Protein AF-A0A7Y1YT39-F1 (afdb_monomer_lite)

Sequence (185 aa):
DALDFAKMYDASLSHHKSGSLWGGNHQSAKSAMLIFITNNREFVRSMFRDLFSEQKDLIMRIERFQFHCDQLLEEVRKRNKKINHHHHHDFYMPTLYLSMRYPLRYCPYERENFSVILRELEVKDVNYVTLDRFLKVTNICQSQLMQEPEIPKLLRSKIHLDHSELYESKFLSYEFFQFVSRISP

Radius of gyration: 17.74 Å; chains: 1; bounding box: 45×37×48 Å

pLDDT: mean 91.19, std 7.86, range [53.5, 98.56]

Foldseek 3Di:
DDPPPLVVLCVVQPDPVCCVLFVHDPPTLSVLVSLLCVVPVVVSVVLVVLLQPPVDDNVVSLVVSLVVSVVSQVVVCVVPVVSNDNPSNDQQVSQCSVCVVVQLQGDGDDLLLQLLVCVVVVPPCSVPDDPVVVSVVLVVQLVVQVVPPVQLVVLVVVDPPDCNVNSSGSVVSVVVSVVSSVVPD

Secondary structure (DSSP, 8-state):
--SSHHHHHHHHT--TTTGGGGT-SSSSHHHHHHHHHHH-HHHHHHHHHHHT-TTS-HHHHHHHHHHHHHHHHHHHHHH-TT----S-SSSHHHHHHHHHH-TTT-----HHHHHHHHHHTT-TTTT---HHHHHHHHHHHHHHHHHSTHHHHHHHHHS-TT-GGGGG-THHHHHHHHHHHHH--

Structure (mmCIF, N/CA/C/O backbone):
data_AF-A0A7Y1YT39-F1
#
_entry.id   AF-A0A7Y1YT39-F1
#
loop_
_atom_site.group_PDB
_atom_site.id
_atom_site.type_symbol
_atom_site.label_atom_id
_atom_site.label_alt_id
_atom_site.label_comp_id
_atom_site.label_asym_id
_atom_site.label_entity_id
_atom_site.label_seq_id
_atom_site.pdbx_PDB_ins_code
_atom_site.Cartn_x
_atom_site.Cartn_y
_atom_site.Cartn_z
_atom_site.occupancy
_atom_site.B_iso_or_equiv
_atom_site.auth_seq_id
_atom_site.auth_comp_id
_atom_site.auth_asym_id
_atom_site.auth_atom_id
_atom_site.pdbx_PDB_model_num
ATOM 1 N N . ASP A 1 1 ? -3.478 -15.920 -15.282 1.00 60.00 1 ASP A N 1
ATOM 2 C CA . ASP A 1 1 ? -2.596 -14.868 -15.823 1.00 60.00 1 ASP A CA 1
ATOM 3 C C . ASP A 1 1 ? -3.219 -14.282 -17.082 1.00 60.00 1 ASP A C 1
ATOM 5 O O . ASP A 1 1 ? -3.567 -15.055 -17.962 1.00 60.00 1 ASP A O 1
ATOM 9 N N . ALA A 1 2 ? -3.414 -12.960 -17.172 1.00 78.31 2 ALA A N 1
ATOM 10 C CA . ALA A 1 2 ? -3.985 -12.342 -18.377 1.00 78.31 2 ALA A CA 1
ATOM 11 C C . ALA A 1 2 ? -2.982 -12.352 -19.545 1.00 78.31 2 ALA A C 1
ATOM 13 O O . ALA A 1 2 ? -1.785 -12.135 -19.328 1.00 78.31 2 ALA A O 1
ATOM 14 N N . LEU A 1 3 ? -3.467 -12.582 -20.770 1.00 79.56 3 LEU A N 1
ATOM 15 C CA . LEU A 1 3 ? -2.653 -12.561 -21.995 1.00 79.56 3 LEU A CA 1
ATOM 16 C C . LEU A 1 3 ? -2.102 -11.153 -22.277 1.00 79.56 3 LEU A C 1
ATOM 18 O O . LEU A 1 3 ? -0.908 -10.986 -22.523 1.00 79.56 3 LEU A O 1
ATOM 22 N N . ASP A 1 4 ? -2.954 -10.133 -22.147 1.00 90.19 4 ASP A N 1
ATOM 23 C CA . ASP A 1 4 ? -2.564 -8.725 -22.226 1.00 90.19 4 ASP A CA 1
ATOM 24 C C . ASP A 1 4 ? -2.508 -8.105 -20.824 1.00 90.19 4 ASP A C 1
ATOM 26 O O . ASP A 1 4 ? -3.491 -7.578 -20.296 1.00 90.19 4 ASP A O 1
ATOM 30 N N . PHE A 1 5 ? -1.338 -8.223 -20.196 1.00 93.12 5 PHE A N 1
ATOM 31 C CA . PHE A 1 5 ? -1.110 -7.714 -18.845 1.00 93.12 5 PHE A CA 1
ATOM 32 C C . PHE A 1 5 ? -1.219 -6.185 -18.762 1.00 93.12 5 PHE A C 1
ATOM 34 O O . PHE A 1 5 ? -1.742 -5.678 -17.773 1.00 93.12 5 PHE A O 1
ATOM 41 N N . ALA A 1 6 ? -0.788 -5.456 -19.798 1.00 94.69 6 ALA A N 1
ATOM 42 C CA . ALA A 1 6 ? -0.856 -3.995 -19.817 1.00 94.69 6 ALA A CA 1
ATOM 43 C C . ALA A 1 6 ? -2.311 -3.520 -19.826 1.00 94.69 6 ALA A C 1
ATOM 45 O O . ALA A 1 6 ? -2.698 -2.704 -18.991 1.00 94.69 6 ALA A O 1
ATOM 46 N N . LYS A 1 7 ? -3.133 -4.095 -20.712 1.00 95.00 7 LYS A N 1
ATOM 47 C CA . LYS A 1 7 ? -4.562 -3.778 -20.792 1.00 95.00 7 LYS A CA 1
ATOM 48 C C . LYS A 1 7 ? -5.308 -4.154 -19.515 1.00 95.00 7 LYS A C 1
ATOM 50 O O . LYS A 1 7 ? -6.146 -3.388 -19.052 1.00 95.00 7 LYS A O 1
ATOM 55 N N . MET A 1 8 ? -4.997 -5.314 -18.934 1.00 94.62 8 MET A N 1
ATOM 56 C CA . MET A 1 8 ? -5.575 -5.728 -17.654 1.00 94.62 8 MET A CA 1
ATOM 57 C C . MET A 1 8 ? -5.220 -4.732 -16.540 1.00 94.62 8 MET A C 1
ATOM 59 O O . MET A 1 8 ? -6.111 -4.286 -15.827 1.00 94.62 8 MET A O 1
ATOM 63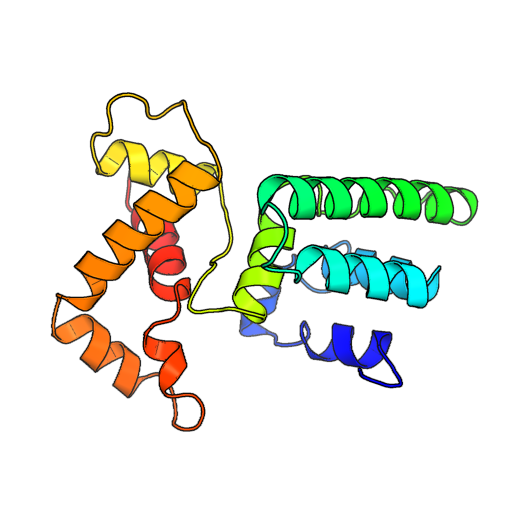 N N . TYR A 1 9 ? -3.943 -4.358 -16.409 1.00 95.19 9 TYR A N 1
ATOM 64 C CA . TYR A 1 9 ? -3.493 -3.404 -15.394 1.00 95.19 9 TYR A CA 1
ATOM 65 C C . TYR A 1 9 ? -4.147 -2.024 -15.567 1.00 95.19 9 TYR A C 1
ATOM 67 O O . TYR A 1 9 ? -4.634 -1.449 -14.595 1.00 95.19 9 TYR A O 1
ATOM 75 N N . ASP A 1 10 ? -4.209 -1.513 -16.801 1.00 94.56 10 ASP A N 1
ATOM 76 C CA . ASP A 1 10 ? -4.859 -0.233 -17.098 1.00 94.56 10 ASP A CA 1
ATOM 77 C C . ASP A 1 10 ? -6.344 -0.245 -16.713 1.00 94.56 10 ASP A C 1
ATOM 79 O O . ASP A 1 10 ? -6.819 0.671 -16.033 1.00 94.56 10 ASP A O 1
ATOM 83 N N . ALA A 1 11 ? -7.055 -1.320 -17.073 1.00 92.88 11 ALA A N 1
ATOM 84 C CA . ALA A 1 11 ? -8.466 -1.495 -16.751 1.00 92.88 11 ALA A CA 1
ATOM 85 C C . ALA A 1 11 ? -8.705 -1.548 -15.232 1.00 92.88 11 ALA A C 1
ATOM 87 O O . ALA A 1 11 ? -9.637 -0.902 -14.748 1.00 92.88 11 ALA A O 1
ATOM 88 N N . SER A 1 12 ? -7.834 -2.225 -14.474 1.00 91.38 12 SER A N 1
ATOM 89 C CA . SER A 1 12 ? -7.928 -2.309 -13.009 1.00 91.38 12 SER A CA 1
ATOM 90 C C . SER A 1 12 ? -7.798 -0.953 -12.308 1.00 91.38 12 SER A C 1
ATOM 92 O O . SER A 1 12 ? -8.331 -0.780 -11.217 1.00 91.38 12 SER A O 1
ATOM 94 N N . LEU A 1 13 ? -7.127 0.022 -12.932 1.00 91.44 13 LEU A N 1
ATOM 95 C CA . LEU A 1 13 ? -6.899 1.364 -12.385 1.00 91.44 13 LEU A CA 1
ATOM 96 C C . LEU A 1 13 ? -7.538 2.452 -13.263 1.00 91.44 13 LEU A C 1
ATOM 98 O O . LEU A 1 13 ? -6.958 3.510 -13.502 1.00 91.44 13 LEU A O 1
ATOM 102 N N . SER A 1 14 ? -8.727 2.200 -13.809 1.00 87.75 14 SER A N 1
ATOM 103 C CA . SER A 1 14 ? -9.406 3.132 -14.731 1.00 87.75 14 SER A CA 1
ATOM 104 C C . SER A 1 14 ? -10.612 3.857 -14.126 1.00 87.75 14 SER A C 1
ATOM 106 O O . SER A 1 14 ? -11.120 4.810 -14.717 1.00 87.75 14 SER A O 1
ATOM 108 N N . HIS A 1 15 ? -11.077 3.444 -12.944 1.00 86.56 15 HIS A N 1
ATOM 109 C CA . HIS A 1 15 ? -12.328 3.951 -12.390 1.00 86.56 15 HIS A CA 1
ATOM 110 C C . HIS A 1 15 ? -12.204 5.403 -11.883 1.00 86.56 15 HIS A C 1
ATOM 112 O O . HIS A 1 15 ? -11.390 5.717 -11.015 1.00 86.56 15 HIS A O 1
ATOM 118 N N . HIS A 1 16 ? -13.056 6.293 -12.405 1.00 78.94 16 HIS A N 1
ATOM 119 C CA . HIS A 1 16 ? -12.970 7.746 -12.194 1.00 78.94 16 HIS A CA 1
ATOM 120 C C . HIS A 1 16 ? -13.076 8.182 -10.724 1.00 78.94 16 HIS A C 1
ATOM 122 O O . HIS A 1 16 ? -12.405 9.128 -10.325 1.00 78.94 16 HIS A O 1
ATOM 128 N N . LYS A 1 17 ? -13.876 7.489 -9.898 1.00 81.81 17 LYS A N 1
ATOM 129 C CA . LYS A 1 17 ? -14.049 7.845 -8.472 1.00 81.81 17 LYS A CA 1
ATOM 130 C C . LYS A 1 17 ? -12.857 7.467 -7.595 1.00 81.81 17 LYS A C 1
ATOM 132 O O . LYS A 1 17 ? -12.662 8.071 -6.553 1.00 81.81 17 LYS A O 1
ATOM 137 N N . SER A 1 18 ? -12.087 6.464 -8.004 1.00 84.94 18 SER A N 1
ATOM 138 C CA . SER A 1 18 ? -10.952 5.937 -7.239 1.00 84.94 18 SER A CA 1
ATOM 139 C C . SER A 1 18 ? -9.608 6.389 -7.808 1.00 84.94 18 SER A C 1
ATOM 141 O O . SER A 1 18 ? -8.572 6.010 -7.280 1.00 84.94 18 SER A O 1
ATOM 143 N N . GLY A 1 19 ? -9.613 7.219 -8.859 1.00 86.06 19 GLY A N 1
ATOM 144 C CA . GLY A 1 19 ? -8.407 7.716 -9.523 1.00 86.06 19 GLY A CA 1
ATOM 145 C C . GLY A 1 19 ? -7.417 8.408 -8.586 1.00 86.06 19 GLY A C 1
ATOM 146 O O . GLY A 1 19 ? -6.210 8.324 -8.801 1.00 86.06 19 GLY A O 1
ATOM 147 N N . SER A 1 20 ? -7.913 9.049 -7.525 1.00 88.31 20 SER A N 1
ATOM 148 C CA . SER A 1 20 ? -7.081 9.682 -6.499 1.00 88.31 20 SER A CA 1
ATOM 149 C C . SER A 1 20 ? -6.148 8.696 -5.793 1.00 88.31 20 SER A C 1
ATOM 151 O O . SER A 1 20 ? -5.032 9.083 -5.465 1.00 88.31 20 SER A O 1
ATOM 153 N N . LEU A 1 21 ? -6.545 7.424 -5.645 1.00 90.81 21 LEU A N 1
ATOM 154 C CA . LEU A 1 21 ? -5.751 6.392 -4.967 1.00 90.81 21 LEU A CA 1
ATOM 155 C C . LEU A 1 21 ? -4.442 6.053 -5.688 1.00 90.81 21 LEU A C 1
ATOM 157 O O . LEU A 1 21 ? -3.613 5.353 -5.140 1.00 90.81 21 LEU A O 1
ATOM 161 N N . TRP A 1 22 ? -4.233 6.481 -6.929 1.00 90.50 22 TRP A N 1
ATOM 162 C CA . TRP A 1 22 ? -2.981 6.217 -7.649 1.00 90.50 22 TRP A CA 1
ATOM 163 C C . TRP A 1 22 ? -2.437 7.455 -8.359 1.00 90.50 22 TRP A C 1
ATOM 165 O O . TRP A 1 22 ? -1.588 7.326 -9.242 1.00 90.50 22 TRP A O 1
ATOM 175 N N . GLY A 1 23 ? -2.922 8.646 -7.989 1.00 84.44 23 GLY A N 1
ATOM 176 C CA . GLY A 1 23 ? -2.509 9.928 -8.572 1.00 84.44 23 GLY A CA 1
ATOM 177 C C . GLY A 1 23 ? -3.115 10.234 -9.948 1.00 84.44 23 GLY A C 1
ATOM 178 O O . GLY A 1 23 ? -2.592 11.066 -10.682 1.00 84.44 23 GLY A O 1
ATOM 179 N N . GLY A 1 24 ? -4.201 9.562 -10.341 1.00 86.38 24 GLY A N 1
ATOM 180 C CA . GLY A 1 24 ? -4.870 9.770 -11.628 1.00 86.38 24 GLY A CA 1
ATOM 181 C C . GLY A 1 24 ? -4.142 9.134 -12.820 1.00 86.38 24 GLY A C 1
ATOM 182 O O . GLY A 1 24 ? -3.471 8.110 -12.691 1.00 86.38 24 GLY A O 1
ATOM 183 N N . ASN A 1 25 ? -4.303 9.710 -14.017 1.00 79.94 25 ASN A N 1
ATOM 184 C CA . ASN A 1 25 ? -3.819 9.114 -15.276 1.00 79.94 25 ASN A CA 1
ATOM 185 C C . ASN A 1 25 ? -2.502 9.709 -15.809 1.00 79.94 25 ASN A C 1
ATOM 187 O O . ASN A 1 25 ? -1.901 9.130 -16.711 1.00 79.94 25 ASN A O 1
ATOM 191 N N . HIS A 1 26 ? -2.049 10.848 -15.281 1.00 82.94 26 HIS A N 1
ATOM 192 C CA . HIS A 1 26 ? -0.862 11.554 -15.769 1.00 82.94 26 HIS A CA 1
ATOM 193 C C . HIS A 1 26 ? 0.158 11.711 -14.652 1.00 82.94 26 HIS A C 1
ATOM 195 O O . HIS A 1 26 ? -0.220 12.142 -13.570 1.00 82.94 26 HIS A O 1
ATOM 201 N N . GLN A 1 27 ? 1.431 11.402 -14.937 1.00 86.06 27 GLN A N 1
ATOM 202 C CA . GLN A 1 27 ? 2.533 11.501 -13.964 1.00 86.06 27 GLN A CA 1
ATOM 203 C C . GLN A 1 27 ? 2.141 10.893 -12.613 1.00 86.06 27 GLN A C 1
ATOM 205 O O . GLN A 1 27 ? 2.154 11.541 -11.573 1.00 86.06 27 GLN A O 1
ATOM 210 N N . SER A 1 28 ? 1.675 9.654 -12.700 1.00 92.31 28 SER A N 1
ATOM 211 C CA . SER A 1 28 ? 1.053 8.911 -11.619 1.00 92.31 28 SER A CA 1
ATOM 212 C C . SER A 1 28 ? 1.665 7.520 -11.507 1.00 92.31 28 SER A C 1
ATOM 214 O O . SER A 1 28 ? 2.263 7.019 -12.473 1.00 92.31 28 SER A O 1
ATOM 216 N N . ALA A 1 29 ? 1.455 6.857 -10.368 1.00 94.31 29 ALA A N 1
ATOM 217 C CA . ALA A 1 29 ? 1.927 5.493 -10.134 1.00 94.31 29 ALA A CA 1
ATOM 218 C C . ALA A 1 29 ? 1.442 4.523 -11.224 1.00 94.31 29 ALA A C 1
ATOM 220 O O . ALA A 1 29 ? 2.201 3.682 -11.712 1.00 94.31 29 ALA A O 1
ATOM 221 N N . LYS A 1 30 ? 0.187 4.697 -11.662 1.00 94.81 30 LYS A N 1
ATOM 222 C CA . LYS A 1 30 ? -0.408 3.942 -12.769 1.00 94.81 30 LYS A CA 1
ATOM 223 C C . LYS A 1 30 ? 0.360 4.158 -14.073 1.00 94.81 30 LYS A C 1
ATOM 225 O O . LYS A 1 30 ? 0.741 3.194 -14.736 1.00 94.81 30 LYS A O 1
ATOM 230 N N . SER A 1 31 ? 0.581 5.418 -14.452 1.00 93.94 31 SER A N 1
ATOM 231 C CA . SER A 1 31 ? 1.260 5.744 -15.712 1.00 93.94 31 SER A CA 1
ATOM 232 C C . SER A 1 31 ? 2.707 5.234 -15.738 1.00 93.94 31 SER A C 1
ATOM 234 O O . SER A 1 31 ? 3.139 4.685 -16.750 1.00 93.94 31 SER A O 1
ATOM 236 N N . ALA A 1 32 ? 3.427 5.322 -14.613 1.00 95.50 32 ALA A N 1
ATOM 237 C CA . ALA A 1 32 ? 4.784 4.798 -14.482 1.00 95.50 32 ALA A CA 1
ATOM 238 C C . ALA A 1 32 ? 4.818 3.271 -14.637 1.00 95.50 32 ALA A C 1
ATOM 240 O O . ALA A 1 32 ? 5.619 2.739 -15.406 1.00 95.50 32 ALA A O 1
ATOM 241 N N . MET A 1 33 ? 3.893 2.562 -13.987 1.00 96.88 33 MET A N 1
ATOM 242 C CA . MET A 1 33 ? 3.816 1.107 -14.092 1.00 96.88 33 MET A CA 1
ATOM 243 C C . MET A 1 33 ? 3.463 0.642 -15.513 1.00 96.88 33 MET A C 1
ATOM 245 O O . MET A 1 33 ? 4.021 -0.341 -15.989 1.00 96.88 33 MET A O 1
ATOM 249 N N . LEU A 1 34 ? 2.608 1.362 -16.247 1.00 96.56 34 LEU A N 1
ATOM 250 C CA . LEU A 1 34 ? 2.336 1.053 -17.660 1.00 96.56 34 LEU A CA 1
ATOM 251 C C . LEU A 1 34 ? 3.582 1.203 -18.544 1.00 96.56 34 LEU A C 1
ATOM 253 O O . LEU A 1 34 ? 3.804 0.392 -19.451 1.00 96.56 34 LEU A O 1
ATOM 257 N N . ILE A 1 35 ? 4.429 2.193 -18.257 1.00 96.19 35 ILE A N 1
ATOM 258 C CA . ILE A 1 35 ? 5.720 2.354 -18.935 1.00 96.19 35 ILE A CA 1
ATOM 259 C C . ILE A 1 35 ? 6.645 1.176 -18.607 1.00 96.19 35 ILE A C 1
ATOM 261 O O . ILE A 1 35 ? 7.251 0.602 -19.512 1.00 96.19 35 ILE A O 1
ATOM 265 N N . PHE A 1 36 ? 6.700 0.752 -17.345 1.00 97.31 36 PHE A N 1
ATOM 266 C CA . PHE A 1 36 ? 7.465 -0.421 -16.921 1.00 97.31 36 PHE A CA 1
ATOM 267 C C . PHE A 1 36 ? 6.989 -1.713 -17.589 1.00 97.31 36 PHE A C 1
ATOM 269 O O . PHE A 1 36 ? 7.810 -2.470 -18.103 1.00 97.31 36 PHE A O 1
ATOM 276 N N . ILE A 1 37 ? 5.675 -1.939 -17.661 1.00 96.94 37 ILE A N 1
ATOM 277 C CA . ILE A 1 37 ? 5.084 -3.102 -18.340 1.00 96.94 37 ILE A CA 1
ATOM 278 C C . ILE A 1 37 ? 5.428 -3.091 -19.834 1.00 96.94 37 ILE A C 1
ATOM 280 O O . ILE A 1 37 ? 5.695 -4.144 -20.415 1.00 96.94 37 ILE A O 1
ATOM 284 N N . THR A 1 38 ? 5.439 -1.911 -20.457 1.00 95.06 38 THR A N 1
ATOM 285 C CA . THR A 1 38 ? 5.835 -1.753 -21.863 1.00 95.06 38 THR A CA 1
ATOM 286 C C . THR A 1 38 ? 7.326 -2.038 -22.060 1.00 95.06 38 THR A C 1
ATOM 288 O O . THR A 1 38 ? 7.698 -2.655 -23.054 1.00 95.06 38 THR A O 1
ATOM 291 N N . ASN A 1 39 ? 8.179 -1.630 -21.112 1.00 94.75 39 ASN A N 1
ATOM 292 C CA . ASN A 1 39 ? 9.622 -1.866 -21.168 1.00 94.75 39 ASN A CA 1
ATOM 293 C C . ASN A 1 39 ? 9.990 -3.341 -20.944 1.00 94.75 39 ASN A C 1
ATOM 295 O O . ASN A 1 39 ? 10.789 -3.887 -21.701 1.00 94.75 39 ASN A O 1
ATOM 299 N N . ASN A 1 40 ? 9.429 -3.984 -19.914 1.00 95.88 40 ASN A N 1
ATOM 300 C CA . ASN A 1 40 ? 9.729 -5.373 -19.569 1.00 95.88 40 ASN A CA 1
ATOM 301 C C . ASN A 1 40 ? 8.550 -6.062 -18.858 1.00 95.88 40 ASN A C 1
ATOM 303 O O . ASN A 1 40 ? 8.514 -6.211 -17.635 1.00 95.88 40 ASN A O 1
ATOM 307 N N . ARG A 1 41 ? 7.571 -6.506 -19.651 1.00 96.25 41 ARG A N 1
ATOM 308 C CA . ARG A 1 41 ? 6.320 -7.113 -19.173 1.00 96.25 41 ARG A CA 1
ATOM 309 C C . ARG A 1 41 ? 6.534 -8.266 -18.198 1.00 96.25 41 ARG A C 1
ATOM 311 O O . ARG A 1 41 ? 5.943 -8.265 -17.123 1.00 96.25 41 ARG A O 1
ATOM 318 N N . GLU A 1 42 ? 7.338 -9.255 -18.577 1.00 96.00 42 GLU A N 1
ATOM 319 C CA . GLU A 1 42 ? 7.490 -10.486 -17.794 1.00 96.00 42 GLU A CA 1
ATOM 320 C C . GLU A 1 42 ? 8.215 -10.234 -16.472 1.00 96.00 42 GLU A C 1
ATOM 322 O O . GLU A 1 42 ? 7.844 -10.805 -15.445 1.00 96.00 42 GLU A O 1
ATOM 327 N N . PHE A 1 43 ? 9.172 -9.303 -16.461 1.00 97.88 43 PHE A N 1
ATOM 328 C CA . PHE A 1 43 ? 9.803 -8.879 -15.220 1.00 97.88 43 PHE A CA 1
ATOM 329 C C . PHE A 1 43 ? 8.798 -8.210 -14.279 1.00 97.88 43 PHE A C 1
ATOM 331 O O . PHE A 1 43 ? 8.690 -8.619 -13.124 1.00 97.88 43 PHE A O 1
ATOM 338 N N . VAL A 1 44 ? 7.964 -7.288 -14.772 1.00 98.12 44 VAL A N 1
ATOM 339 C CA . VAL A 1 44 ? 6.919 -6.663 -13.940 1.00 98.12 44 VAL A CA 1
ATOM 340 C C . VAL A 1 44 ? 5.903 -7.694 -13.432 1.00 98.12 44 VAL A C 1
ATOM 342 O O . VAL A 1 44 ? 5.498 -7.643 -12.271 1.00 98.12 44 VAL A O 1
ATOM 345 N N . ARG A 1 45 ? 5.526 -8.697 -14.238 1.00 96.62 45 ARG A N 1
ATOM 346 C CA . ARG A 1 45 ? 4.689 -9.813 -13.750 1.00 96.62 45 ARG A CA 1
ATOM 347 C C . ARG A 1 45 ? 5.357 -10.550 -12.597 1.00 96.62 45 ARG A C 1
ATOM 349 O O . ARG A 1 45 ? 4.690 -10.882 -11.619 1.00 96.62 45 ARG A O 1
ATOM 356 N N . SER A 1 46 ? 6.659 -10.809 -12.707 1.00 97.69 46 SER A N 1
ATOM 357 C CA . SER A 1 46 ? 7.427 -11.462 -11.645 1.00 97.69 46 SER A CA 1
ATOM 358 C C . SER A 1 46 ? 7.464 -10.619 -10.365 1.00 97.69 46 SER A C 1
ATOM 360 O O . SER A 1 46 ? 7.262 -11.176 -9.288 1.00 97.69 46 SER A O 1
ATOM 362 N N . MET A 1 47 ? 7.572 -9.288 -10.481 1.00 98.12 47 MET A N 1
ATOM 363 C CA . MET A 1 47 ? 7.501 -8.363 -9.344 1.00 98.12 47 MET A CA 1
ATOM 364 C C . MET A 1 47 ? 6.157 -8.463 -8.618 1.00 98.12 47 MET A C 1
ATOM 366 O O . MET A 1 47 ? 6.128 -8.603 -7.401 1.00 98.12 47 MET A O 1
ATOM 370 N N . PHE A 1 48 ? 5.033 -8.446 -9.346 1.00 98.06 48 PHE A N 1
ATOM 371 C CA . PHE A 1 48 ? 3.710 -8.600 -8.727 1.00 98.06 48 PHE A CA 1
ATOM 372 C C . PHE A 1 48 ? 3.500 -9.992 -8.122 1.00 98.06 48 PHE A C 1
ATOM 374 O O . PHE A 1 48 ? 2.901 -10.109 -7.056 1.00 98.06 48 PHE A O 1
ATOM 381 N N . ARG A 1 49 ? 4.006 -11.055 -8.761 1.00 97.50 49 ARG A N 1
ATOM 382 C CA . ARG A 1 49 ? 3.968 -12.408 -8.179 1.00 97.50 49 ARG A CA 1
ATOM 383 C C . ARG A 1 49 ? 4.757 -12.476 -6.870 1.00 97.50 49 ARG A C 1
ATOM 385 O O . ARG A 1 49 ? 4.274 -13.091 -5.923 1.00 97.50 49 ARG A O 1
ATOM 392 N N . ASP A 1 50 ? 5.931 -11.847 -6.806 1.00 98.31 50 ASP A N 1
ATOM 393 C CA . ASP A 1 50 ? 6.716 -11.756 -5.571 1.00 98.31 50 ASP A CA 1
ATOM 394 C C . ASP A 1 50 ? 5.980 -10.935 -4.507 1.00 98.31 50 ASP A C 1
ATOM 396 O O . ASP A 1 50 ? 5.784 -11.430 -3.398 1.00 98.31 50 ASP A O 1
ATOM 400 N N . LEU A 1 51 ? 5.461 -9.755 -4.871 1.00 98.50 51 LEU A N 1
ATOM 401 C CA . LEU A 1 51 ? 4.686 -8.893 -3.976 1.00 98.50 51 LEU A CA 1
ATOM 402 C C . LEU A 1 51 ? 3.472 -9.621 -3.391 1.00 98.50 51 LEU A C 1
ATOM 404 O O . LEU A 1 51 ? 3.192 -9.484 -2.206 1.00 98.50 51 LEU A O 1
ATOM 408 N N . PHE A 1 52 ? 2.768 -10.435 -4.177 1.00 98.12 52 PHE A N 1
ATOM 409 C CA . PHE A 1 52 ? 1.570 -11.157 -3.731 1.00 98.12 52 PHE A CA 1
ATOM 410 C C . PHE A 1 52 ? 1.848 -12.513 -3.069 1.00 98.12 52 PHE A C 1
ATOM 412 O O . PHE A 1 52 ? 0.900 -13.209 -2.694 1.00 98.12 52 PHE A O 1
ATOM 419 N N . SER A 1 53 ? 3.115 -12.900 -2.909 1.00 97.44 53 SER A N 1
ATOM 420 C CA . SER A 1 53 ? 3.509 -14.176 -2.310 1.00 97.44 53 SER A CA 1
ATOM 421 C C . SER A 1 53 ? 3.414 -14.149 -0.778 1.00 97.44 53 SER A C 1
ATOM 423 O O . SER A 1 53 ? 4.412 -13.941 -0.094 1.00 97.44 53 SER A O 1
ATOM 425 N N . GLU A 1 54 ? 2.247 -14.477 -0.224 1.00 95.81 54 GLU A N 1
ATOM 426 C CA . GLU A 1 54 ? 1.975 -14.490 1.231 1.00 95.81 54 GLU A CA 1
ATOM 427 C C . GLU A 1 54 ? 2.851 -15.448 2.065 1.00 95.81 54 GLU A C 1
ATOM 429 O O . GLU A 1 54 ? 2.817 -15.402 3.289 1.00 95.81 54 GLU A O 1
ATOM 434 N N . GLN A 1 55 ? 3.649 -16.308 1.427 1.00 95.50 55 GLN A N 1
ATOM 435 C CA . GLN A 1 55 ? 4.634 -17.168 2.097 1.00 95.50 55 GLN A CA 1
ATOM 436 C C . GLN A 1 55 ? 5.930 -16.431 2.481 1.00 95.50 55 GLN A C 1
ATOM 438 O O . GLN A 1 55 ? 6.753 -16.976 3.210 1.00 95.50 55 GLN A O 1
ATOM 443 N N . LYS A 1 56 ? 6.151 -15.223 1.949 1.00 95.31 56 LYS A N 1
ATOM 444 C CA . LYS A 1 56 ? 7.352 -14.414 2.188 1.00 95.31 56 LYS A CA 1
ATOM 445 C C . LYS A 1 56 ? 7.025 -13.263 3.133 1.00 95.31 56 LYS A C 1
ATOM 447 O O . LYS A 1 56 ? 5.898 -12.761 3.141 1.00 95.31 56 LYS A O 1
ATOM 452 N N . ASP A 1 57 ? 8.041 -12.803 3.857 1.00 96.25 57 ASP A N 1
ATOM 453 C CA . ASP A 1 57 ? 7.931 -11.626 4.715 1.00 96.25 57 ASP A CA 1
ATOM 454 C C . ASP A 1 57 ? 7.369 -10.416 3.947 1.00 96.25 57 ASP A C 1
ATOM 456 O O . ASP A 1 57 ? 7.697 -10.189 2.777 1.00 96.25 57 ASP A O 1
ATOM 460 N N . LEU A 1 58 ? 6.461 -9.682 4.588 1.00 96.19 58 LEU A N 1
ATOM 461 C CA . LEU A 1 58 ? 5.736 -8.584 3.958 1.00 96.19 58 LEU A CA 1
ATOM 462 C C . LEU A 1 58 ? 6.659 -7.415 3.613 1.00 96.19 58 LEU A C 1
ATOM 464 O O . LEU A 1 58 ? 6.603 -6.913 2.490 1.00 96.19 58 LEU A O 1
ATOM 468 N N . ILE A 1 59 ? 7.499 -7.000 4.564 1.00 96.00 59 ILE A N 1
ATOM 469 C CA . ILE A 1 59 ? 8.406 -5.865 4.387 1.00 96.00 59 ILE A CA 1
ATOM 470 C C . ILE A 1 59 ? 9.396 -6.201 3.274 1.00 96.00 59 ILE A C 1
ATOM 472 O O . ILE A 1 59 ? 9.501 -5.452 2.306 1.00 96.00 59 ILE A O 1
ATOM 476 N N . MET A 1 60 ? 9.996 -7.393 3.309 1.00 96.88 60 MET A N 1
ATOM 477 C CA . MET A 1 60 ? 10.935 -7.837 2.275 1.00 96.88 60 MET A CA 1
ATOM 478 C C . MET A 1 60 ? 10.320 -7.900 0.870 1.00 96.88 60 MET A C 1
ATOM 480 O O . MET A 1 60 ? 11.024 -7.727 -0.126 1.00 96.88 60 MET A O 1
ATOM 484 N N . ARG A 1 61 ? 9.033 -8.240 0.740 1.00 97.69 61 ARG A N 1
ATOM 485 C CA . ARG A 1 61 ? 8.336 -8.236 -0.560 1.00 97.69 61 ARG A CA 1
ATOM 486 C C . ARG A 1 61 ? 8.105 -6.820 -1.075 1.00 97.69 61 ARG A C 1
ATOM 488 O O . ARG A 1 61 ? 8.284 -6.573 -2.264 1.00 97.69 61 ARG A O 1
ATOM 495 N N . ILE A 1 62 ? 7.716 -5.904 -0.190 1.00 98.06 62 ILE A N 1
ATOM 496 C CA . ILE A 1 62 ? 7.523 -4.496 -0.537 1.00 98.06 62 ILE A CA 1
ATOM 497 C C . ILE A 1 62 ? 8.862 -3.877 -0.939 1.00 98.06 62 ILE A C 1
ATOM 499 O O . ILE A 1 62 ? 8.965 -3.367 -2.046 1.00 98.06 62 ILE A O 1
ATOM 503 N N . GLU A 1 63 ? 9.906 -4.009 -0.123 1.00 97.12 63 GLU A N 1
ATOM 504 C CA . GLU A 1 63 ? 11.232 -3.446 -0.411 1.00 97.12 63 GLU A CA 1
ATOM 505 C C . GLU A 1 63 ? 11.811 -3.965 -1.735 1.00 97.12 63 GLU A C 1
ATOM 507 O O . GLU A 1 63 ? 12.316 -3.184 -2.541 1.00 97.12 63 GLU A O 1
ATOM 512 N N . ARG A 1 64 ? 11.674 -5.268 -2.026 1.00 98.19 64 ARG A N 1
ATOM 513 C CA . ARG A 1 64 ? 12.078 -5.826 -3.330 1.00 98.19 64 ARG A CA 1
ATOM 514 C C . ARG A 1 64 ? 11.278 -5.246 -4.487 1.00 98.19 64 ARG A C 1
ATOM 516 O O . ARG A 1 64 ? 11.853 -4.938 -5.528 1.00 98.19 64 ARG A O 1
ATOM 523 N N . PHE A 1 65 ? 9.966 -5.083 -4.322 1.00 98.56 65 PHE A N 1
ATOM 524 C CA . PHE A 1 65 ? 9.128 -4.453 -5.338 1.00 98.56 65 PHE A CA 1
ATOM 525 C C . PHE A 1 65 ? 9.589 -3.017 -5.626 1.00 98.56 65 PHE A C 1
ATOM 527 O O . PHE A 1 65 ? 9.746 -2.648 -6.788 1.00 98.56 65 PHE A O 1
ATOM 534 N N . GLN A 1 66 ? 9.863 -2.233 -4.580 1.00 98.25 66 GLN A N 1
ATOM 535 C CA . GLN A 1 66 ? 10.352 -0.855 -4.690 1.00 98.25 66 GLN A CA 1
ATOM 536 C C . GLN A 1 66 ? 11.719 -0.791 -5.377 1.00 98.25 66 GLN A C 1
ATOM 538 O O . GLN A 1 66 ? 11.894 -0.036 -6.332 1.00 98.25 66 GLN A O 1
ATOM 543 N N . PHE A 1 67 ? 12.648 -1.655 -4.964 1.00 98.12 67 PHE A N 1
ATOM 544 C CA . PHE A 1 67 ? 13.966 -1.776 -5.580 1.00 98.12 67 PHE A CA 1
ATOM 545 C C . PHE A 1 67 ? 13.872 -2.082 -7.082 1.00 98.12 67 PHE A C 1
ATOM 547 O O . PHE A 1 67 ? 14.546 -1.459 -7.899 1.00 98.12 67 PHE A O 1
ATOM 554 N N . HIS A 1 68 ? 12.994 -3.001 -7.484 1.00 98.38 68 HIS A N 1
ATOM 555 C CA . HIS A 1 68 ? 12.794 -3.305 -8.899 1.00 98.38 68 HIS A CA 1
ATOM 556 C C . HIS A 1 68 ? 12.130 -2.152 -9.675 1.00 98.38 68 HIS A C 1
ATOM 558 O O . HIS A 1 68 ? 12.458 -1.950 -10.847 1.00 98.38 68 HIS A O 1
ATOM 564 N N . CYS A 1 69 ? 11.256 -1.355 -9.045 1.00 98.19 69 CYS A N 1
ATOM 565 C CA . CYS A 1 69 ? 10.766 -0.104 -9.637 1.00 98.19 69 CYS A CA 1
ATOM 566 C C . CYS A 1 69 ? 11.907 0.897 -9.889 1.00 98.19 69 CYS A C 1
ATOM 568 O O . CYS A 1 69 ? 11.929 1.530 -10.947 1.00 98.19 69 CYS A O 1
ATOM 570 N N . ASP A 1 70 ? 12.869 1.018 -8.969 1.00 97.69 70 ASP A N 1
ATOM 571 C CA . ASP A 1 70 ? 14.048 1.876 -9.152 1.00 97.69 70 ASP A CA 1
ATOM 572 C C . ASP A 1 70 ? 14.903 1.408 -10.339 1.00 97.69 70 ASP A C 1
ATOM 574 O O . ASP A 1 70 ? 15.234 2.207 -11.219 1.00 97.69 70 ASP A O 1
ATOM 578 N N . GLN A 1 71 ? 15.176 0.103 -10.433 1.00 97.06 71 GLN A N 1
ATOM 579 C CA . GLN A 1 71 ? 15.928 -0.480 -11.552 1.00 97.06 71 GLN A CA 1
ATOM 580 C C . GLN A 1 71 ? 15.246 -0.227 -12.905 1.00 97.06 71 GLN A C 1
ATOM 582 O O . GLN A 1 71 ? 15.887 0.195 -13.870 1.00 97.06 71 GLN A O 1
ATOM 587 N N . LEU A 1 72 ? 13.929 -0.435 -12.984 1.00 97.31 72 LEU A N 1
ATOM 588 C CA . LEU A 1 72 ? 13.167 -0.179 -14.207 1.00 97.31 72 LEU A CA 1
ATOM 589 C C . LEU A 1 72 ? 13.142 1.306 -14.573 1.00 97.31 72 LEU A C 1
ATOM 591 O O . LEU A 1 72 ? 13.218 1.649 -15.756 1.00 97.31 72 LEU A O 1
ATOM 595 N N . LEU A 1 73 ? 13.077 2.199 -13.583 1.00 96.81 73 LEU A N 1
ATOM 596 C CA . LEU A 1 73 ? 13.171 3.635 -13.819 1.00 96.81 73 LEU A CA 1
ATOM 597 C C . LEU A 1 73 ? 14.527 4.010 -14.424 1.00 96.81 73 LEU A C 1
ATOM 599 O O . LEU A 1 73 ? 14.571 4.791 -15.375 1.00 96.81 73 LEU A O 1
ATOM 603 N N . GLU A 1 74 ? 15.627 3.443 -13.928 1.00 95.94 74 GLU A N 1
ATOM 604 C CA . GLU A 1 74 ? 16.958 3.647 -14.507 1.00 95.94 74 GLU A CA 1
ATOM 605 C C . GLU A 1 74 ? 17.047 3.161 -15.958 1.00 95.94 74 GLU A C 1
ATOM 607 O O . GLU A 1 74 ? 17.586 3.867 -16.815 1.00 95.94 74 GLU A O 1
ATOM 612 N N . GLU A 1 75 ? 16.491 1.989 -16.270 1.00 94.88 75 GLU A N 1
ATOM 613 C CA . GLU A 1 75 ? 16.448 1.471 -17.640 1.00 94.88 75 GLU A CA 1
ATOM 614 C C . GLU A 1 75 ? 15.649 2.373 -18.582 1.00 94.88 75 GLU A C 1
ATOM 616 O O . GLU A 1 75 ? 16.110 2.706 -19.678 1.00 94.88 75 GLU A O 1
ATOM 621 N N . VAL A 1 76 ? 14.467 2.809 -18.150 1.00 94.94 76 VAL A N 1
ATOM 622 C CA . VAL A 1 76 ? 13.603 3.697 -18.932 1.00 94.94 76 VAL A CA 1
ATOM 623 C C . VAL A 1 76 ? 14.272 5.058 -19.144 1.00 94.94 76 VAL A C 1
ATOM 625 O O . VAL A 1 76 ? 14.246 5.587 -20.261 1.00 94.94 76 VAL A O 1
ATOM 628 N N . ARG A 1 77 ? 14.952 5.601 -18.124 1.00 94.81 77 ARG A N 1
ATOM 629 C CA . ARG A 1 77 ? 15.696 6.873 -18.197 1.00 94.81 77 ARG A CA 1
ATOM 630 C C . ARG A 1 77 ? 16.804 6.869 -19.245 1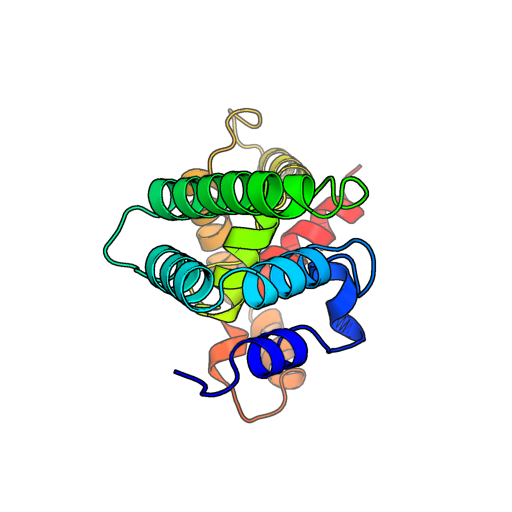.00 94.81 77 ARG A C 1
ATOM 632 O O . ARG A 1 77 ? 17.058 7.917 -19.840 1.00 94.81 77 ARG A O 1
ATOM 639 N N . LYS A 1 78 ? 17.430 5.716 -19.519 1.00 92.94 78 LYS A N 1
ATOM 640 C CA . LYS A 1 78 ? 18.433 5.582 -20.596 1.00 92.94 78 LYS A CA 1
ATOM 641 C C . LYS A 1 78 ? 17.844 5.918 -21.971 1.00 92.94 78 LYS A C 1
ATOM 643 O O . LYS A 1 78 ? 18.571 6.396 -22.836 1.00 92.94 78 LYS A O 1
ATOM 648 N N . ARG A 1 79 ? 16.538 5.698 -22.168 1.00 90.75 79 ARG A N 1
ATOM 649 C CA . ARG A 1 79 ? 15.819 5.961 -23.429 1.00 90.75 79 ARG A CA 1
ATOM 650 C C . ARG A 1 79 ? 15.034 7.273 -23.401 1.00 90.75 79 ARG A C 1
ATOM 652 O O . ARG A 1 79 ? 14.919 7.934 -24.427 1.00 90.75 79 ARG A O 1
ATOM 659 N N . ASN A 1 80 ? 14.498 7.662 -22.245 1.00 88.56 80 ASN A N 1
ATOM 660 C CA . ASN A 1 80 ? 13.714 8.882 -22.086 1.00 88.56 80 ASN A CA 1
ATOM 661 C C . ASN A 1 80 ? 13.955 9.539 -20.718 1.00 88.56 80 ASN A C 1
ATOM 663 O O . ASN A 1 80 ? 13.345 9.178 -19.713 1.00 88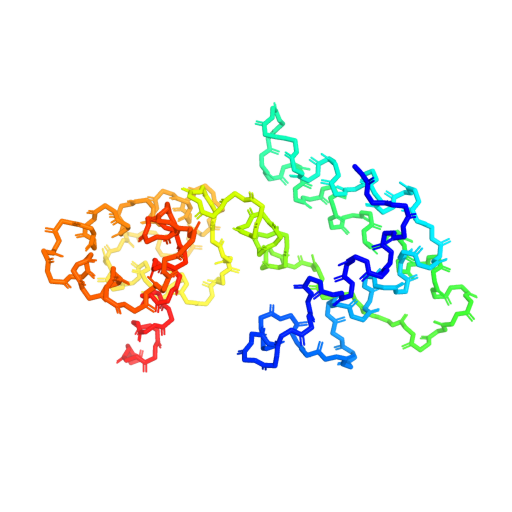.56 80 ASN A O 1
ATOM 667 N N . LYS A 1 81 ? 14.792 10.581 -20.708 1.00 87.50 81 LYS A N 1
ATOM 668 C CA . LYS A 1 81 ? 15.164 11.330 -19.497 1.00 87.50 81 LYS A CA 1
ATOM 669 C C . LYS A 1 81 ? 14.008 12.092 -18.837 1.00 87.50 81 LYS A C 1
ATOM 671 O O . LYS A 1 81 ? 14.151 12.497 -17.688 1.00 87.50 81 LYS A O 1
ATOM 676 N N . LYS A 1 82 ? 12.880 12.305 -19.530 1.00 87.38 82 LYS A N 1
ATOM 677 C CA . LYS A 1 82 ? 11.708 12.990 -18.951 1.00 87.38 82 LYS A CA 1
ATOM 678 C C . LYS A 1 82 ? 10.992 12.138 -17.904 1.00 87.38 82 LYS A C 1
ATOM 680 O O . LYS A 1 82 ? 10.266 12.680 -17.083 1.00 87.38 82 LYS A O 1
ATOM 685 N N . ILE A 1 83 ? 11.181 10.820 -17.935 1.00 86.62 83 ILE A N 1
ATOM 686 C CA . ILE A 1 83 ? 10.591 9.902 -16.963 1.00 86.62 83 ILE A CA 1
ATOM 687 C C . ILE A 1 83 ? 11.554 9.817 -15.786 1.00 86.62 83 ILE A C 1
ATOM 689 O O . ILE A 1 83 ? 12.579 9.144 -15.853 1.00 86.62 83 ILE A O 1
ATOM 693 N N . ASN A 1 84 ? 11.264 10.553 -14.717 1.00 89.38 84 ASN A N 1
ATOM 694 C CA . ASN A 1 84 ? 12.172 10.697 -13.584 1.00 89.38 84 ASN A CA 1
ATOM 695 C C . ASN A 1 84 ? 11.570 10.286 -12.237 1.00 89.38 84 ASN A C 1
ATOM 697 O O . ASN A 1 84 ? 12.240 10.462 -11.225 1.00 89.38 84 ASN A O 1
ATOM 701 N N . HIS A 1 85 ? 10.375 9.709 -12.202 1.00 91.56 85 HIS A N 1
ATOM 702 C CA . HIS A 1 85 ? 9.745 9.276 -10.962 1.00 91.56 85 HIS A CA 1
ATOM 703 C C . HIS A 1 85 ? 8.761 8.128 -11.219 1.00 91.56 85 HIS A C 1
ATOM 705 O O . HIS A 1 85 ? 8.260 7.996 -12.339 1.00 91.56 85 HIS A O 1
ATOM 711 N N . HIS A 1 86 ? 8.506 7.292 -10.206 1.00 92.94 86 HIS A N 1
ATOM 712 C CA . HIS A 1 86 ? 7.588 6.148 -10.315 1.00 92.94 86 HIS A CA 1
ATOM 713 C C . HIS A 1 86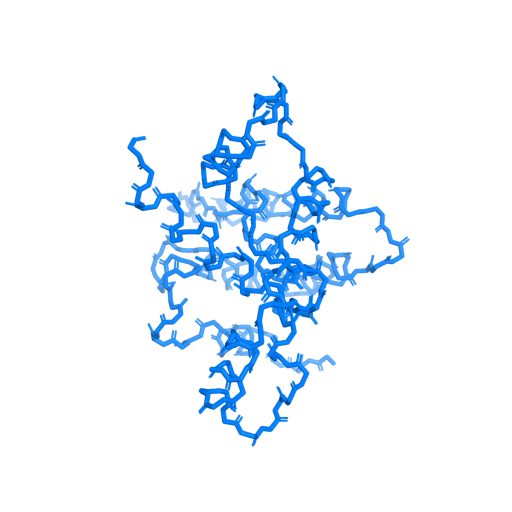 ? 6.476 6.096 -9.258 1.00 92.94 86 HIS A C 1
ATOM 715 O O . HIS A 1 86 ? 5.473 5.439 -9.510 1.00 92.94 86 HIS A O 1
ATOM 721 N N . HIS A 1 87 ? 6.560 6.876 -8.172 1.00 93.12 87 HIS A N 1
ATOM 722 C CA . HIS A 1 87 ? 5.551 6.946 -7.099 1.00 93.12 87 HIS A CA 1
ATOM 723 C C . HIS A 1 87 ? 5.363 5.650 -6.279 1.00 93.12 87 HIS A C 1
ATOM 725 O O . HIS A 1 87 ? 4.321 5.462 -5.657 1.00 93.12 87 HIS A O 1
ATOM 731 N N . HIS A 1 88 ? 6.353 4.753 -6.252 1.00 95.12 88 HIS A N 1
ATOM 732 C CA . HIS A 1 88 ? 6.349 3.526 -5.439 1.00 95.12 88 HIS A CA 1
ATOM 733 C C . HIS A 1 88 ? 7.369 3.557 -4.292 1.00 95.12 88 HIS A C 1
ATOM 735 O O . HIS A 1 88 ? 7.602 2.521 -3.689 1.00 95.12 88 HIS A O 1
ATOM 741 N N . HIS A 1 89 ? 8.010 4.692 -3.985 1.00 89.06 89 HIS A N 1
ATOM 742 C CA . HIS A 1 89 ? 9.072 4.746 -2.960 1.00 89.06 89 HIS A CA 1
ATOM 743 C C . HIS A 1 89 ? 8.566 4.572 -1.521 1.00 89.06 89 HIS A C 1
ATOM 745 O O . HIS A 1 89 ? 9.317 4.134 -0.654 1.00 89.06 89 HIS A O 1
ATOM 751 N N . ASP A 1 90 ? 7.309 4.917 -1.254 1.00 91.00 90 ASP A N 1
ATOM 752 C CA . ASP A 1 90 ? 6.668 4.668 0.032 1.00 91.00 90 ASP A CA 1
ATOM 753 C C . ASP A 1 90 ? 5.899 3.336 0.019 1.00 91.00 90 ASP A C 1
ATOM 755 O O . ASP A 1 90 ? 5.806 2.634 -0.994 1.00 91.00 90 ASP A O 1
ATOM 759 N N . PHE A 1 91 ? 5.337 2.966 1.168 1.00 95.06 91 PHE A N 1
ATOM 760 C CA . PHE A 1 91 ? 4.529 1.754 1.272 1.00 95.06 91 PHE A CA 1
ATOM 761 C C . PHE A 1 91 ? 3.107 1.929 0.729 1.00 95.06 91 PHE A C 1
ATOM 763 O O . PHE A 1 91 ? 2.390 0.932 0.653 1.00 95.06 91 PHE A O 1
ATOM 770 N N . TYR A 1 92 ? 2.681 3.132 0.325 1.00 95.75 92 TYR A N 1
ATOM 771 C CA . TYR A 1 92 ? 1.295 3.399 -0.056 1.00 95.75 92 TYR A CA 1
ATOM 772 C C . TYR A 1 92 ? 0.885 2.574 -1.275 1.00 95.75 92 TYR A C 1
ATOM 774 O O . TYR A 1 92 ? -0.029 1.753 -1.193 1.00 95.75 92 TYR A O 1
ATOM 782 N N . MET A 1 93 ? 1.603 2.704 -2.394 1.00 97.00 93 MET A N 1
ATOM 783 C CA . MET A 1 93 ? 1.250 1.965 -3.610 1.00 97.00 93 MET A CA 1
ATOM 784 C C . MET A 1 93 ? 1.400 0.438 -3.463 1.00 97.00 93 MET A C 1
ATOM 786 O O . MET A 1 93 ? 0.475 -0.279 -3.857 1.00 97.00 93 MET A O 1
ATOM 790 N N . PRO A 1 94 ? 2.492 -0.108 -2.885 1.00 97.56 94 PRO A N 1
ATOM 791 C CA . PRO A 1 94 ? 2.595 -1.546 -2.624 1.00 97.56 94 PRO A CA 1
ATOM 792 C C . PRO A 1 94 ? 1.458 -2.093 -1.746 1.00 97.56 94 PRO A C 1
ATOM 794 O O . PRO A 1 94 ? 0.888 -3.140 -2.060 1.00 97.56 94 PRO A O 1
ATOM 797 N N . THR A 1 95 ? 1.079 -1.380 -0.678 1.00 97.50 95 THR A N 1
ATOM 798 C CA . THR A 1 95 ? -0.030 -1.797 0.201 1.00 97.50 95 THR A CA 1
ATOM 799 C C . THR A 1 95 ? -1.402 -1.618 -0.445 1.00 97.50 95 THR A C 1
ATOM 801 O O . THR A 1 95 ? -2.287 -2.436 -0.200 1.00 97.50 95 THR A O 1
ATOM 804 N N . LEU A 1 96 ? -1.576 -0.638 -1.336 1.00 96.75 96 LEU A N 1
ATOM 805 C CA . LEU A 1 96 ? -2.773 -0.501 -2.165 1.00 96.75 96 LEU A CA 1
ATOM 806 C C . LEU A 1 96 ? -2.933 -1.682 -3.134 1.00 96.75 96 LEU A C 1
ATOM 808 O O . LEU A 1 96 ? -4.021 -2.238 -3.264 1.00 96.75 96 LEU A O 1
ATOM 812 N N . TYR A 1 97 ? -1.862 -2.126 -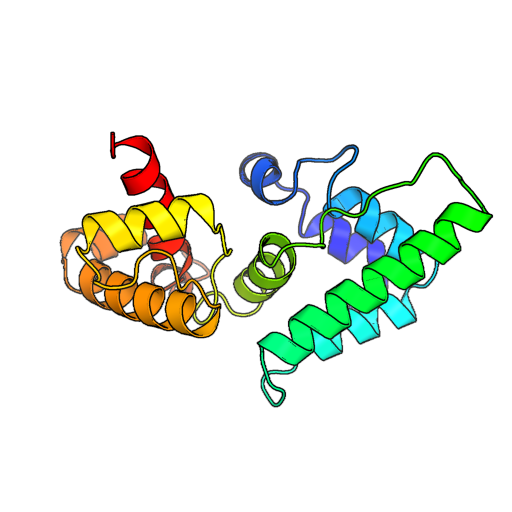3.795 1.00 97.31 97 TYR A N 1
ATOM 813 C CA . TYR A 1 97 ? -1.939 -3.324 -4.638 1.00 97.31 97 TYR A CA 1
ATOM 814 C C . TYR A 1 97 ? -2.294 -4.569 -3.821 1.00 97.31 97 TYR A C 1
ATOM 816 O O . TYR A 1 97 ? -3.112 -5.389 -4.247 1.00 97.31 97 TYR A O 1
ATOM 824 N N . LEU A 1 98 ? -1.703 -4.701 -2.631 1.00 97.31 98 LEU A N 1
ATOM 825 C CA . LEU A 1 98 ? -2.021 -5.774 -1.696 1.00 97.31 98 LEU A CA 1
ATOM 826 C C . LEU A 1 98 ? -3.474 -5.713 -1.215 1.00 97.31 98 LEU A C 1
ATOM 828 O O . LEU A 1 98 ? -4.098 -6.763 -1.104 1.00 97.31 98 LEU A O 1
ATOM 832 N N . SER A 1 99 ? -4.036 -4.527 -0.971 1.00 95.31 99 SER A N 1
ATOM 833 C CA . SER A 1 99 ? -5.429 -4.375 -0.535 1.00 95.31 99 SER A CA 1
ATOM 834 C C . SER A 1 99 ? -6.429 -4.673 -1.648 1.00 95.31 99 SER A C 1
ATOM 836 O O . SER A 1 99 ? -7.484 -5.239 -1.385 1.00 95.31 99 SER A O 1
ATOM 838 N N . MET A 1 100 ? -6.093 -4.383 -2.905 1.00 91.81 100 MET A N 1
ATOM 839 C CA . MET A 1 100 ? -6.915 -4.797 -4.047 1.00 91.81 100 MET A CA 1
ATOM 840 C C . MET A 1 100 ? -6.907 -6.318 -4.241 1.00 91.81 100 MET A C 1
ATOM 842 O O . MET A 1 100 ? -7.905 -6.895 -4.670 1.00 91.81 100 MET A O 1
ATOM 846 N N . ARG A 1 101 ? -5.786 -6.985 -3.935 1.00 93.75 101 ARG A N 1
ATOM 847 C CA . ARG A 1 101 ? -5.652 -8.442 -4.075 1.00 93.75 101 ARG A CA 1
ATOM 848 C C . ARG A 1 101 ? -6.202 -9.214 -2.872 1.00 93.75 101 ARG A C 1
ATOM 850 O O . ARG A 1 101 ? -6.798 -10.271 -3.058 1.00 93.75 101 ARG A O 1
ATOM 857 N N . TYR A 1 102 ? -5.978 -8.704 -1.666 1.00 94.88 102 TYR A N 1
ATOM 858 C CA . TYR A 1 102 ? -6.340 -9.319 -0.390 1.00 94.88 102 TYR A CA 1
ATOM 859 C C . TYR A 1 102 ? -7.016 -8.276 0.529 1.00 94.88 102 TYR A C 1
ATOM 861 O O . TYR A 1 102 ? -6.446 -7.881 1.554 1.00 94.88 102 TYR A O 1
ATOM 869 N N . PRO A 1 103 ? -8.241 -7.831 0.193 1.00 92.56 103 PRO A N 1
ATOM 870 C CA . PRO A 1 103 ? -8.924 -6.716 0.869 1.00 92.56 103 PRO A CA 1
ATOM 871 C C . PRO A 1 103 ? -9.220 -6.968 2.350 1.00 92.56 103 PRO A C 1
ATOM 873 O O . PRO A 1 103 ? -9.297 -6.035 3.144 1.00 92.56 103 PRO A O 1
ATOM 876 N N . LEU A 1 104 ? -9.326 -8.235 2.753 1.00 92.38 104 LEU A N 1
ATOM 877 C CA . LEU A 1 104 ? -9.521 -8.628 4.151 1.00 92.38 104 LEU A CA 1
ATOM 878 C C . LEU A 1 104 ? -8.226 -8.596 4.975 1.00 92.38 104 LEU A C 1
ATOM 880 O O . LEU A 1 104 ? -8.266 -8.748 6.192 1.00 92.38 104 LEU A O 1
ATOM 884 N N . ARG A 1 105 ? -7.057 -8.449 4.339 1.00 93.94 105 ARG A N 1
ATOM 885 C CA . ARG A 1 105 ? -5.741 -8.515 5.000 1.00 93.94 105 ARG A CA 1
ATOM 886 C C . ARG A 1 105 ? -4.994 -7.197 4.993 1.00 93.94 105 ARG A C 1
ATOM 888 O O . ARG A 1 105 ? -4.300 -6.913 5.969 1.00 93.94 105 ARG A O 1
ATOM 895 N N . TYR A 1 106 ? -5.165 -6.394 3.954 1.00 96.44 106 TYR A N 1
ATOM 896 C CA . TYR A 1 106 ? -4.409 -5.163 3.775 1.00 96.44 106 TYR A CA 1
ATOM 897 C C . TYR A 1 106 ? -5.325 -3.991 3.453 1.00 96.44 106 TYR A C 1
ATOM 899 O O . TYR A 1 106 ? -6.396 -4.154 2.874 1.00 96.44 106 TYR A O 1
ATOM 907 N N . CYS A 1 107 ? -4.860 -2.801 3.797 1.00 95.81 107 CYS A N 1
ATOM 908 C CA . CYS A 1 107 ? -5.384 -1.531 3.324 1.00 95.81 107 CYS A CA 1
ATOM 909 C C . CYS A 1 107 ? -4.200 -0.602 3.000 1.00 95.81 107 CYS A C 1
ATOM 911 O O . CYS A 1 107 ? -3.070 -0.917 3.395 1.00 95.81 107 CYS A O 1
ATOM 913 N N . PRO A 1 108 ? -4.421 0.497 2.257 1.00 96.00 108 PRO A N 1
ATOM 914 C CA . PRO A 1 108 ? -3.350 1.428 1.922 1.00 96.00 108 PRO A CA 1
ATOM 915 C C . PRO A 1 108 ? -2.711 2.036 3.176 1.00 96.00 108 PRO A C 1
ATOM 917 O O . PRO A 1 108 ? -3.406 2.436 4.111 1.00 96.00 108 PRO A O 1
ATOM 920 N N . TYR A 1 109 ? -1.384 2.106 3.185 1.00 95.75 109 TYR A N 1
ATOM 921 C CA . TYR A 1 109 ? -0.598 2.705 4.257 1.00 95.75 109 TYR A CA 1
ATOM 922 C C . TYR A 1 109 ? -0.308 4.180 3.968 1.00 95.75 109 TYR A C 1
ATOM 924 O O . TYR A 1 109 ? 0.395 4.491 3.010 1.00 95.75 109 TYR A O 1
ATOM 932 N N . GLU A 1 110 ? -0.775 5.075 4.840 1.00 93.38 110 GLU A N 1
ATOM 933 C CA . GLU A 1 110 ? -0.434 6.504 4.831 1.00 93.38 110 GLU A CA 1
ATOM 934 C C . GLU A 1 110 ? 0.151 6.894 6.188 1.00 93.38 110 GLU A C 1
ATOM 936 O O . GLU A 1 110 ? -0.520 6.794 7.221 1.00 93.38 110 GLU A O 1
ATOM 941 N N . ARG A 1 111 ? 1.417 7.324 6.198 1.00 92.19 111 ARG A N 1
ATOM 942 C CA . ARG A 1 111 ? 2.171 7.569 7.434 1.00 92.19 111 ARG A CA 1
ATOM 943 C C . ARG A 1 111 ? 1.567 8.706 8.250 1.00 92.19 111 ARG A C 1
ATOM 945 O O . ARG A 1 111 ? 1.502 8.615 9.475 1.00 92.19 111 ARG A O 1
ATOM 952 N N . GLU A 1 112 ? 1.143 9.763 7.577 1.00 91.88 112 GLU A N 1
ATOM 953 C CA . GLU A 1 112 ? 0.618 10.992 8.161 1.00 91.88 112 GLU A CA 1
ATOM 954 C C . GLU A 1 112 ? -0.688 10.695 8.899 1.00 91.88 112 GLU A C 1
ATOM 956 O O . GLU A 1 112 ? -0.778 10.927 10.106 1.00 91.88 112 GLU A O 1
ATOM 961 N N . ASN A 1 113 ? -1.643 10.061 8.211 1.00 94.12 113 ASN A N 1
ATOM 962 C CA . ASN A 1 113 ? -2.918 9.659 8.803 1.00 94.12 113 ASN A CA 1
ATOM 963 C C . ASN A 1 113 ? -2.707 8.663 9.947 1.00 94.12 113 ASN A C 1
ATOM 965 O O . ASN A 1 113 ? -3.300 8.786 11.016 1.00 94.12 113 ASN A O 1
ATOM 969 N N . PHE A 1 114 ? -1.809 7.691 9.765 1.00 94.69 114 PHE A N 1
ATOM 970 C CA . PHE A 1 114 ? -1.526 6.729 10.822 1.00 94.69 114 PHE A CA 1
ATOM 971 C C . PHE A 1 114 ? -0.907 7.384 12.066 1.00 94.69 114 PHE A C 1
ATOM 973 O O . PHE A 1 114 ? -1.239 7.013 13.191 1.00 94.69 114 PHE A O 1
ATOM 980 N N . SER A 1 115 ? -0.063 8.401 11.890 1.00 93.19 115 SER A N 1
ATOM 981 C CA . SER A 1 115 ? 0.513 9.159 13.007 1.00 93.19 115 SER A CA 1
ATOM 982 C C . SER A 1 115 ? -0.548 9.959 13.769 1.00 93.19 115 SER A C 1
ATOM 984 O O . SER A 1 115 ? -0.439 10.104 14.985 1.00 93.19 115 SER A O 1
ATOM 986 N N . VAL A 1 116 ? -1.589 10.460 13.091 1.00 94.25 116 VAL A N 1
ATOM 987 C CA . VAL A 1 116 ? -2.751 11.069 13.762 1.00 94.25 116 VAL A CA 1
ATOM 988 C C . VAL A 1 116 ? -3.475 10.022 14.603 1.00 94.25 116 VAL A C 1
ATOM 990 O O . VAL A 1 116 ? -3.672 10.234 15.793 1.00 94.25 116 VAL A O 1
ATOM 993 N N . ILE A 1 117 ? -3.768 8.851 14.034 1.00 95.19 117 ILE A N 1
ATOM 994 C CA . ILE A 1 117 ? -4.442 7.765 14.758 1.00 95.19 117 ILE A CA 1
ATOM 995 C C . ILE A 1 117 ? -3.678 7.332 16.005 1.00 95.19 117 ILE A C 1
ATOM 997 O O . ILE A 1 117 ? -4.279 7.142 17.056 1.00 95.19 117 ILE A O 1
ATOM 1001 N N . LEU A 1 118 ? -2.353 7.205 15.929 1.00 94.31 118 LEU A N 1
ATOM 1002 C CA . LEU A 1 118 ? -1.554 6.870 17.108 1.00 94.31 118 LEU A CA 1
ATOM 1003 C C . LEU A 1 118 ? -1.652 7.932 18.215 1.00 94.31 118 LEU A C 1
ATOM 1005 O O . LEU A 1 118 ? -1.582 7.563 19.386 1.00 94.31 118 LEU A O 1
ATOM 1009 N N . ARG A 1 119 ? -1.812 9.215 17.861 1.00 93.38 119 ARG A N 1
ATOM 1010 C CA . ARG A 1 119 ? -2.021 10.306 18.827 1.00 93.38 119 ARG A CA 1
ATOM 1011 C C . ARG A 1 119 ? -3.414 10.256 19.446 1.00 93.38 119 ARG A C 1
ATOM 1013 O O . ARG A 1 119 ? -3.512 10.318 20.662 1.00 93.38 119 ARG A O 1
ATOM 1020 N N . GLU A 1 120 ? -4.452 10.090 18.630 1.00 93.81 120 GLU A N 1
ATOM 1021 C CA . GLU A 1 120 ? -5.847 10.002 19.095 1.00 93.81 120 GLU A CA 1
ATOM 1022 C C . GLU A 1 120 ? -6.097 8.770 19.974 1.00 93.81 120 GLU A C 1
ATOM 1024 O O . GLU A 1 120 ? -6.913 8.797 20.886 1.00 93.81 120 GLU A O 1
ATOM 1029 N N . LEU A 1 121 ? -5.358 7.684 19.734 1.00 91.69 121 LEU A N 1
ATOM 1030 C CA . LEU A 1 121 ? -5.369 6.488 20.579 1.00 91.69 121 LEU A CA 1
ATOM 1031 C C . LEU A 1 121 ? -4.414 6.583 21.785 1.00 91.69 121 LEU A C 1
ATOM 1033 O O . LEU A 1 121 ? -4.196 5.576 22.459 1.00 91.69 121 LEU A O 1
ATOM 1037 N N . GLU A 1 122 ? -3.800 7.747 22.021 1.00 91.25 122 GLU A N 1
ATOM 1038 C CA . GLU A 1 122 ? -2.873 8.026 23.128 1.00 91.25 122 GLU A CA 1
ATOM 1039 C C . GLU A 1 122 ? -1.739 6.991 23.268 1.00 91.25 122 GLU A C 1
ATOM 1041 O O . GLU A 1 122 ? -1.306 6.616 24.364 1.00 91.25 122 GLU A O 1
ATOM 1046 N N . VAL A 1 123 ? -1.223 6.488 22.142 1.00 89.75 123 VAL A N 1
ATOM 1047 C CA . VAL A 1 123 ? -0.196 5.445 22.174 1.00 89.75 123 VAL A CA 1
ATOM 1048 C C . VAL A 1 123 ? 1.159 6.054 22.531 1.00 89.75 123 VAL A C 1
ATOM 1050 O O . VAL A 1 123 ? 1.647 6.934 21.834 1.00 89.75 123 VAL A O 1
ATOM 1053 N N . LYS A 1 124 ? 1.823 5.524 23.566 1.00 82.81 124 LYS A N 1
ATOM 1054 C CA . LYS A 1 124 ? 3.061 6.089 24.148 1.00 82.81 124 LYS A CA 1
ATOM 1055 C C . LYS A 1 124 ? 4.156 6.465 23.134 1.00 82.81 124 LYS A C 1
ATOM 1057 O O . LYS A 1 124 ? 4.731 7.540 23.239 1.00 82.81 124 LYS A O 1
ATOM 1062 N N . ASP A 1 125 ? 4.407 5.625 22.128 1.00 85.12 125 ASP A N 1
ATOM 1063 C CA . ASP A 1 125 ? 5.492 5.831 21.156 1.00 85.12 125 ASP A CA 1
ATOM 1064 C C . ASP A 1 125 ? 4.976 6.256 19.774 1.00 85.12 125 ASP A C 1
ATOM 1066 O O . ASP A 1 125 ? 5.168 5.534 18.795 1.00 85.12 125 ASP A O 1
ATOM 1070 N N . VAL A 1 126 ? 4.279 7.389 19.656 1.00 82.56 126 VAL A N 1
ATOM 1071 C CA . VAL A 1 126 ? 3.655 7.828 18.383 1.00 82.56 126 VAL A CA 1
ATOM 1072 C C . VAL A 1 126 ? 4.632 7.959 17.205 1.00 82.56 126 VAL A C 1
ATOM 1074 O O . VAL A 1 126 ? 4.241 7.757 16.060 1.00 82.56 126 VAL A O 1
ATOM 1077 N N . ASN A 1 127 ? 5.915 8.229 17.471 1.00 79.44 127 ASN A N 1
ATOM 1078 C CA . ASN A 1 127 ? 6.940 8.406 16.435 1.00 79.44 127 ASN A CA 1
ATOM 1079 C C . ASN A 1 127 ? 7.492 7.083 15.880 1.00 79.44 127 ASN A C 1
ATOM 1081 O O . ASN A 1 127 ? 8.089 7.065 14.802 1.00 79.44 127 ASN A O 1
ATOM 1085 N N . TYR A 1 128 ? 7.304 5.971 16.598 1.00 82.50 128 TYR A N 1
ATOM 1086 C CA . TYR A 1 128 ? 7.772 4.656 16.167 1.00 82.50 128 TYR A CA 1
ATOM 1087 C C . TYR A 1 128 ? 6.738 3.994 15.251 1.00 82.50 128 TYR A C 1
ATOM 1089 O O . TYR A 1 128 ? 5.928 3.161 15.666 1.00 82.50 128 TYR A O 1
ATOM 1097 N N . VAL A 1 129 ? 6.740 4.394 13.985 1.00 84.44 129 VAL A N 1
ATOM 1098 C CA . VAL A 1 129 ? 5.816 3.874 12.978 1.00 84.44 129 VAL A CA 1
ATOM 1099 C C . VAL A 1 129 ? 6.492 2.768 12.170 1.00 84.44 129 VAL A C 1
ATOM 1101 O O . VAL A 1 129 ? 7.474 3.012 11.476 1.00 84.44 129 VAL A O 1
ATOM 1104 N N . THR A 1 130 ? 5.939 1.557 12.234 1.00 90.00 130 THR A N 1
ATOM 1105 C CA . THR A 1 130 ? 6.339 0.417 11.396 1.00 90.00 130 THR A CA 1
ATOM 1106 C C . THR A 1 130 ? 5.125 -0.179 10.699 1.00 90.00 130 THR A C 1
ATOM 1108 O O . THR A 1 130 ? 3.991 -0.013 11.160 1.00 90.00 130 THR A O 1
ATOM 1111 N N . LEU A 1 131 ? 5.354 -0.909 9.604 1.00 91.50 131 LEU A N 1
ATOM 1112 C CA . LEU A 1 131 ? 4.276 -1.570 8.872 1.00 91.50 131 LEU A CA 1
ATOM 1113 C C . LEU A 1 131 ? 3.567 -2.631 9.732 1.00 91.50 131 LEU A C 1
ATOM 1115 O O . LEU A 1 131 ? 2.341 -2.701 9.731 1.00 91.50 131 LEU A O 1
ATOM 1119 N N . ASP A 1 132 ? 4.302 -3.392 10.546 1.00 91.88 132 ASP A N 1
ATOM 1120 C CA . ASP A 1 132 ? 3.704 -4.353 11.484 1.00 91.88 132 ASP A CA 1
ATOM 1121 C C . ASP A 1 132 ? 2.796 -3.678 12.508 1.00 91.88 132 ASP A C 1
ATOM 1123 O O . ASP A 1 132 ? 1.705 -4.166 12.816 1.00 91.88 132 ASP A O 1
ATOM 1127 N N . ARG A 1 133 ? 3.235 -2.533 13.044 1.00 93.00 133 ARG A N 1
ATOM 1128 C CA . ARG A 1 133 ? 2.430 -1.757 13.986 1.00 93.00 133 ARG A CA 1
ATOM 1129 C C . ARG A 1 133 ? 1.181 -1.210 13.306 1.00 93.00 133 ARG A C 1
ATOM 1131 O O . ARG A 1 133 ? 0.102 -1.309 13.884 1.00 93.00 133 ARG A O 1
ATOM 1138 N N . PHE A 1 134 ? 1.314 -0.69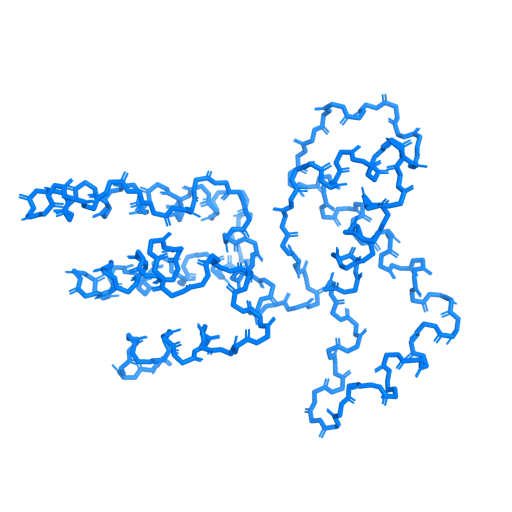9 12.084 1.00 95.38 134 PHE A N 1
ATOM 1139 C CA . PHE A 1 134 ? 0.182 -0.263 11.274 1.00 95.38 134 PHE A CA 1
ATOM 1140 C C . PHE A 1 134 ? -0.849 -1.376 11.090 1.00 95.38 134 PHE A C 1
ATOM 1142 O O . PHE A 1 134 ? -2.028 -1.166 11.373 1.00 95.38 134 PHE A O 1
ATOM 1149 N N . LEU A 1 135 ? -0.425 -2.582 10.705 1.00 94.88 135 LEU A N 1
ATOM 1150 C CA . LEU A 1 135 ? -1.343 -3.708 10.520 1.00 94.88 135 LEU A CA 1
ATOM 1151 C C . LEU A 1 135 ? -2.031 -4.125 11.822 1.00 94.88 135 LEU A C 1
ATOM 1153 O O . LEU A 1 135 ? -3.226 -4.421 11.813 1.00 94.88 135 LEU A O 1
ATOM 1157 N N . LYS A 1 136 ? -1.308 -4.124 12.947 1.00 94.12 136 LYS A N 1
ATOM 1158 C CA . LYS A 1 136 ? -1.883 -4.432 14.265 1.00 94.12 136 LYS A CA 1
ATOM 1159 C C . LYS A 1 136 ? -2.949 -3.419 14.669 1.00 94.12 136 LYS A C 1
ATOM 1161 O O . LYS A 1 136 ? -4.048 -3.825 15.031 1.00 94.12 136 LYS A O 1
ATOM 1166 N N . VAL A 1 137 ? -2.651 -2.123 14.570 1.00 94.94 137 VAL A N 1
ATOM 1167 C CA . VAL A 1 137 ? -3.619 -1.065 14.904 1.00 94.94 137 VAL A CA 1
ATOM 1168 C C . VAL A 1 137 ? -4.813 -1.110 13.953 1.00 94.94 137 VAL A C 1
ATOM 1170 O O . VAL A 1 137 ? -5.946 -1.067 14.413 1.00 94.94 137 VAL A O 1
ATOM 1173 N N . THR A 1 138 ? -4.579 -1.318 12.656 1.00 96.00 138 THR A N 1
ATOM 1174 C CA . THR A 1 138 ? -5.650 -1.519 11.667 1.00 96.00 138 THR A CA 1
ATOM 1175 C C . THR A 1 138 ? -6.568 -2.674 12.067 1.00 96.00 138 THR A C 1
ATOM 1177 O O . THR A 1 138 ? -7.781 -2.523 12.029 1.00 96.00 138 THR A O 1
ATOM 1180 N N . ASN A 1 139 ? -6.025 -3.816 12.506 1.00 95.44 139 ASN A N 1
ATOM 1181 C CA . ASN A 1 139 ? -6.840 -4.950 12.961 1.00 95.44 139 ASN A CA 1
ATOM 1182 C C . ASN A 1 139 ? -7.672 -4.621 14.202 1.00 95.44 139 ASN A C 1
ATOM 1184 O O . ASN A 1 139 ? -8.826 -5.038 14.291 1.00 95.44 139 ASN A O 1
ATOM 1188 N N . ILE A 1 140 ? -7.086 -3.895 15.156 1.00 95.06 140 ILE A N 1
ATOM 1189 C CA . ILE A 1 140 ? -7.780 -3.474 16.375 1.00 95.06 140 ILE A CA 1
ATOM 1190 C C . ILE A 1 140 ? -8.935 -2.540 16.005 1.00 95.06 140 ILE A C 1
ATOM 1192 O O . ILE A 1 140 ? -10.073 -2.820 16.372 1.00 95.06 140 ILE A O 1
ATOM 1196 N N . CYS A 1 141 ? -8.669 -1.492 15.221 1.00 94.56 141 CYS A N 1
ATOM 1197 C CA . CYS A 1 141 ? -9.693 -0.555 14.766 1.00 94.56 141 CYS A CA 1
ATOM 1198 C C . CYS A 1 141 ? -10.783 -1.259 13.954 1.00 94.56 141 CYS A C 1
ATOM 1200 O O . CYS A 1 141 ? -11.957 -1.059 14.241 1.00 94.56 141 CYS A O 1
ATOM 1202 N N . GLN A 1 142 ? -10.424 -2.144 13.018 1.00 94.44 142 GLN A N 1
ATOM 1203 C CA . GLN A 1 142 ? -11.394 -2.936 12.258 1.00 94.44 142 GLN A CA 1
ATOM 1204 C C . GLN A 1 142 ? -12.305 -3.741 13.191 1.00 94.44 142 GLN A C 1
ATOM 1206 O O . GLN A 1 142 ? -13.519 -3.713 13.032 1.00 94.44 142 GLN A O 1
ATOM 1211 N N . SER A 1 143 ? -11.730 -4.442 14.173 1.00 94.06 143 SER A N 1
ATOM 1212 C CA . SER A 1 143 ? -12.494 -5.247 15.132 1.00 94.06 143 SER A CA 1
ATOM 1213 C C . SER A 1 143 ? -13.479 -4.394 15.932 1.00 94.06 143 SER A C 1
ATOM 1215 O O . SER A 1 143 ? -14.640 -4.769 16.062 1.00 94.06 143 SER A O 1
ATOM 1217 N N . GLN A 1 144 ? -13.049 -3.223 16.410 1.00 94.12 144 GLN A N 1
ATOM 1218 C CA . GLN A 1 144 ? -13.915 -2.293 17.142 1.00 94.12 144 GLN A CA 1
ATOM 1219 C C . GLN A 1 144 ? -15.026 -1.718 16.250 1.00 94.12 144 GLN A C 1
ATOM 1221 O O . GLN A 1 144 ? -16.193 -1.774 16.619 1.00 94.12 144 GLN A O 1
ATOM 1226 N N . LEU A 1 145 ? -14.696 -1.257 15.040 1.00 93.38 145 LEU A N 1
ATOM 1227 C CA . LEU A 1 145 ? -15.679 -0.726 14.086 1.00 93.38 145 LEU A CA 1
ATOM 1228 C C . LEU A 1 145 ? -16.739 -1.769 13.708 1.00 93.38 145 LEU A C 1
ATOM 1230 O O . LEU A 1 145 ? -17.902 -1.431 13.517 1.00 93.38 145 LEU A O 1
ATOM 1234 N N . MET A 1 146 ? -16.355 -3.041 13.613 1.00 91.19 146 MET A N 1
ATOM 1235 C CA . MET A 1 146 ? -17.279 -4.127 13.282 1.00 91.19 146 MET A CA 1
ATOM 1236 C C . MET A 1 146 ? -18.153 -4.574 14.463 1.00 91.19 146 MET A C 1
ATOM 1238 O O . MET A 1 146 ? -19.175 -5.220 14.231 1.00 91.19 146 MET A O 1
ATOM 1242 N N . GLN A 1 147 ? -17.780 -4.246 15.705 1.00 93.44 147 GLN A N 1
ATOM 1243 C CA . GLN A 1 147 ? -18.615 -4.491 16.887 1.00 93.44 147 GLN A CA 1
ATOM 1244 C C . GLN A 1 147 ? -19.771 -3.488 16.995 1.00 93.44 147 GLN A C 1
ATOM 1246 O O . GLN A 1 147 ? -20.801 -3.832 17.570 1.00 93.44 147 GLN A O 1
ATOM 1251 N N . GLU A 1 148 ? -19.637 -2.299 16.401 1.00 94.12 148 GLU A N 1
ATOM 1252 C CA . GLU A 1 148 ? -20.683 -1.274 16.370 1.00 94.12 148 GLU A CA 1
ATOM 1253 C C . GLU A 1 148 ? -21.801 -1.645 15.381 1.00 94.12 148 GLU A C 1
ATOM 1255 O O . GLU A 1 148 ? -21.604 -1.517 14.170 1.00 94.12 148 GLU A O 1
ATOM 1260 N N . PRO A 1 149 ? -23.000 -2.070 15.832 1.00 90.19 149 PRO A N 1
ATOM 1261 C CA . PRO A 1 149 ? -23.972 -2.757 14.971 1.00 90.19 149 PRO A CA 1
ATOM 1262 C C . PRO A 1 149 ? -24.459 -1.943 13.765 1.00 90.19 149 PRO A C 1
ATOM 1264 O O . PRO A 1 149 ? -24.788 -2.504 12.714 1.00 90.19 149 PRO A O 1
ATOM 1267 N N . GLU A 1 150 ? -24.498 -0.616 13.892 1.00 92.00 150 GLU A N 1
ATOM 1268 C CA . GLU A 1 150 ? -24.950 0.272 12.822 1.00 92.00 150 GLU A CA 1
ATOM 1269 C C . GLU A 1 150 ? -23.932 0.385 11.675 1.00 92.00 150 GLU A C 1
ATOM 1271 O O . GLU A 1 150 ? -24.341 0.597 10.531 1.00 92.00 150 GLU A O 1
ATOM 1276 N N . ILE A 1 151 ? -22.632 0.167 11.921 1.00 89.81 151 ILE A N 1
ATOM 1277 C CA . ILE A 1 151 ? -21.595 0.257 10.882 1.00 89.81 151 ILE A CA 1
ATOM 1278 C C . ILE A 1 151 ? -21.732 -0.886 9.858 1.00 89.81 151 ILE A C 1
ATOM 1280 O O . ILE A 1 151 ? -21.950 -0.588 8.678 1.00 89.81 151 ILE A O 1
ATOM 1284 N N . PRO A 1 152 ? -21.700 -2.185 10.232 1.00 85.44 152 PRO A N 1
ATOM 1285 C CA . PRO A 1 152 ? -21.895 -3.275 9.277 1.00 85.44 152 PRO A CA 1
ATOM 1286 C C . PRO A 1 152 ? -23.251 -3.208 8.576 1.00 85.44 152 PRO A C 1
ATOM 1288 O O . PRO A 1 152 ? -23.349 -3.508 7.388 1.00 85.44 152 PRO A O 1
ATOM 1291 N N . LYS A 1 153 ? -24.305 -2.795 9.290 1.00 87.12 153 LYS A N 1
ATOM 1292 C CA . LYS A 1 153 ? -25.646 -2.613 8.723 1.00 87.12 153 LYS A CA 1
ATOM 1293 C C . LYS A 1 153 ? -25.645 -1.551 7.621 1.00 87.12 153 LYS A C 1
ATOM 1295 O O . LYS A 1 153 ? -26.162 -1.806 6.531 1.00 87.12 153 LYS A O 1
ATOM 1300 N N . LEU A 1 154 ? -25.021 -0.398 7.867 1.00 87.19 154 LEU A N 1
ATOM 1301 C CA . LEU A 1 154 ? -24.875 0.655 6.867 1.00 87.19 154 LEU A CA 1
ATOM 1302 C C . LEU A 1 154 ? -24.028 0.182 5.680 1.00 87.19 154 LEU A C 1
ATOM 1304 O O . LEU A 1 154 ? -24.457 0.346 4.538 1.00 87.19 154 LEU A O 1
ATOM 1308 N N . LEU A 1 155 ? -22.881 -0.459 5.920 1.00 84.50 155 LEU A N 1
ATOM 1309 C CA . LEU A 1 155 ? -22.005 -0.966 4.856 1.00 84.50 155 LEU A CA 1
ATOM 1310 C C . LEU A 1 155 ? -22.722 -1.976 3.955 1.00 84.50 155 LEU A C 1
ATOM 1312 O O . LEU A 1 155 ? -22.701 -1.830 2.733 1.00 84.50 155 LEU A O 1
ATOM 1316 N N . ARG A 1 156 ? -23.442 -2.942 4.541 1.00 83.00 156 ARG A N 1
ATOM 1317 C CA . ARG A 1 156 ? -24.254 -3.918 3.791 1.00 83.00 156 ARG A CA 1
ATOM 1318 C C . ARG A 1 156 ? -25.335 -3.253 2.940 1.00 83.00 156 ARG A C 1
ATOM 1320 O O . ARG A 1 156 ? -25.637 -3.747 1.863 1.00 83.00 156 ARG A O 1
ATOM 1327 N N . SER A 1 157 ? -25.901 -2.132 3.393 1.00 84.50 157 SER A N 1
ATOM 1328 C CA . SER A 1 157 ? -26.902 -1.386 2.615 1.00 84.50 157 SER A CA 1
ATOM 1329 C C . SER A 1 157 ? -26.315 -0.632 1.412 1.00 84.50 157 SER A C 1
ATOM 1331 O O . SER A 1 157 ? -27.049 -0.290 0.486 1.00 84.50 157 SER A O 1
ATOM 1333 N N . LYS A 1 158 ? -25.005 -0.348 1.428 1.00 79.62 158 LYS A N 1
ATOM 1334 C CA . LYS A 1 158 ? -24.305 0.448 0.405 1.00 79.62 158 LYS A CA 1
ATOM 1335 C C . LYS A 1 158 ? -23.508 -0.402 -0.583 1.00 79.62 158 LYS A C 1
ATOM 1337 O O . LYS A 1 158 ? -23.326 0.018 -1.723 1.00 79.62 158 LYS A O 1
ATOM 1342 N N . ILE A 1 159 ? -23.035 -1.574 -0.166 1.00 75.50 159 ILE A N 1
ATOM 1343 C CA . ILE A 1 159 ? -22.306 -2.507 -1.027 1.00 75.50 159 ILE A CA 1
ATOM 1344 C C . ILE A 1 159 ? -23.335 -3.356 -1.778 1.00 75.50 159 ILE A C 1
ATOM 1346 O O . ILE A 1 159 ? -23.945 -4.263 -1.215 1.00 75.50 159 ILE A O 1
ATOM 1350 N N . HIS A 1 160 ? -23.561 -3.033 -3.053 1.00 66.81 160 HIS A N 1
ATOM 1351 C CA . HIS A 1 160 ? -24.478 -3.795 -3.897 1.00 66.81 160 HIS A CA 1
ATOM 1352 C C . HIS A 1 160 ? -23.952 -5.221 -4.149 1.00 66.81 160 HIS A C 1
ATOM 1354 O O . HIS A 1 160 ? -22.755 -5.448 -4.326 1.00 66.81 160 HIS A O 1
ATOM 1360 N N . LEU A 1 161 ? -24.889 -6.169 -4.097 1.00 53.50 161 LEU A N 1
ATOM 1361 C CA . LEU A 1 161 ? -24.716 -7.621 -4.059 1.00 53.50 161 LEU A CA 1
ATOM 1362 C C . LEU A 1 161 ? -23.956 -8.171 -5.279 1.00 53.50 161 LEU A C 1
ATOM 1364 O O . LEU A 1 161 ? -24.538 -8.327 -6.343 1.00 53.50 161 LEU A O 1
ATOM 1368 N N . ASP A 1 162 ? -22.680 -8.492 -5.073 1.00 59.94 162 ASP A N 1
ATOM 1369 C CA . ASP A 1 162 ? -21.956 -9.585 -5.761 1.00 59.94 162 ASP A CA 1
ATOM 1370 C C . ASP A 1 162 ? -20.662 -9.968 -5.006 1.00 59.94 162 ASP A C 1
ATOM 1372 O O . ASP A 1 162 ? -20.065 -11.024 -5.205 1.00 59.94 162 ASP A O 1
ATOM 1376 N N . HIS A 1 163 ? -20.234 -9.118 -4.065 1.00 64.12 163 HIS A N 1
ATOM 1377 C CA . HIS A 1 163 ? -19.046 -9.331 -3.242 1.00 64.12 163 HIS A CA 1
ATOM 1378 C C . HIS A 1 163 ? -19.350 -9.086 -1.764 1.00 64.12 163 HIS A C 1
ATOM 1380 O O . HIS A 1 163 ? -18.829 -8.153 -1.152 1.00 64.12 163 HIS A O 1
ATOM 1386 N N . SER A 1 164 ? -20.219 -9.919 -1.182 1.00 64.06 164 SER A N 1
ATOM 1387 C CA . SER A 1 164 ? -20.607 -9.793 0.226 1.00 64.06 164 SER A CA 1
ATOM 1388 C C . SER A 1 164 ? -19.405 -9.812 1.163 1.00 64.06 164 SER A C 1
ATOM 1390 O O . SER A 1 164 ? -19.443 -9.156 2.178 1.00 64.06 164 SER A O 1
ATOM 1392 N N . GLU A 1 165 ? -18.302 -10.476 0.837 1.00 68.94 165 GLU A N 1
ATOM 1393 C CA . GLU A 1 165 ? -17.116 -10.484 1.706 1.00 68.94 165 GLU A CA 1
ATOM 1394 C C . GLU A 1 165 ? -16.459 -9.096 1.852 1.00 68.94 165 GLU A C 1
ATOM 1396 O O . GLU A 1 165 ? -15.789 -8.822 2.844 1.00 68.94 165 GLU A O 1
ATOM 1401 N N . LEU A 1 166 ? -16.684 -8.169 0.912 1.00 75.62 166 LEU A N 1
ATOM 1402 C CA . LEU A 1 166 ? -16.029 -6.858 0.927 1.00 75.62 166 LEU A CA 1
ATOM 1403 C C . LEU A 1 166 ? -16.538 -5.909 2.017 1.00 75.62 166 LEU A C 1
ATOM 1405 O O . LEU A 1 166 ? -15.854 -4.921 2.278 1.00 75.62 166 LEU A O 1
ATOM 1409 N N . TYR A 1 167 ? -17.663 -6.180 2.697 1.00 78.06 167 TYR A N 1
ATOM 1410 C CA . TYR A 1 167 ? -18.041 -5.349 3.855 1.00 78.06 167 TYR A CA 1
ATOM 1411 C C . TYR A 1 167 ? -17.066 -5.521 5.032 1.00 78.06 167 TYR A C 1
ATOM 1413 O O . TYR A 1 167 ? -16.997 -4.645 5.888 1.00 78.06 167 TYR A O 1
ATOM 1421 N N . GLU A 1 168 ? -16.292 -6.612 5.066 1.00 83.06 168 GLU A N 1
ATOM 1422 C CA . GLU A 1 168 ? -15.230 -6.850 6.059 1.00 83.06 168 GLU A CA 1
ATOM 1423 C C . GLU A 1 168 ? -13.860 -6.349 5.588 1.00 83.06 168 GLU A C 1
ATOM 1425 O O . GLU A 1 168 ? -12.844 -6.552 6.254 1.00 83.06 168 GLU A O 1
ATOM 1430 N N . SER A 1 169 ? -13.816 -5.692 4.428 1.00 89.00 169 SER A N 1
ATOM 1431 C CA . SER A 1 169 ? -12.594 -5.123 3.883 1.00 89.00 169 SER A CA 1
ATOM 1432 C C . SER A 1 169 ? -11.952 -4.145 4.863 1.00 89.00 169 SER A C 1
ATOM 1434 O O . SER A 1 169 ? -12.613 -3.277 5.443 1.00 89.00 169 SER A O 1
ATOM 1436 N N . LYS A 1 170 ? -10.622 -4.212 4.970 1.00 93.50 170 LYS A N 1
ATOM 1437 C CA . LYS A 1 170 ? -9.836 -3.257 5.763 1.00 93.50 170 LYS A CA 1
ATOM 1438 C C . LYS A 1 170 ? -9.814 -1.854 5.164 1.00 93.50 170 LYS A C 1
ATOM 1440 O O . LYS A 1 170 ? -9.288 -0.934 5.790 1.00 93.50 170 LYS A O 1
ATOM 1445 N N . PHE A 1 171 ? -10.407 -1.661 3.984 1.00 90.88 171 PHE A N 1
ATOM 1446 C CA . PHE A 1 171 ? -10.692 -0.325 3.470 1.00 90.88 171 PHE A CA 1
ATOM 1447 C C . PHE A 1 171 ? -11.564 0.493 4.430 1.00 90.88 171 PHE A C 1
ATOM 1449 O O . PHE A 1 171 ? -11.355 1.697 4.510 1.00 90.88 171 PHE A O 1
ATOM 1456 N N . LEU A 1 172 ? -12.438 -0.136 5.228 1.00 91.81 172 LEU A N 1
ATOM 1457 C CA . LEU A 1 172 ? -13.187 0.565 6.276 1.00 91.81 172 LEU A CA 1
ATOM 1458 C C . LEU A 1 172 ? -12.251 1.250 7.282 1.00 91.81 172 LEU A C 1
ATOM 1460 O O . LEU A 1 172 ? -12.408 2.432 7.572 1.00 91.81 172 LEU A O 1
ATOM 1464 N N . SER A 1 173 ? -11.247 0.526 7.786 1.00 94.62 173 SER A N 1
ATOM 1465 C CA . SER A 1 173 ? -10.248 1.101 8.697 1.00 94.62 173 SER A CA 1
ATOM 1466 C C . SER A 1 173 ? -9.440 2.215 8.034 1.00 94.62 173 SER A C 1
ATOM 1468 O O . SER A 1 173 ? -9.153 3.226 8.663 1.00 94.62 173 SER A O 1
ATOM 1470 N N . TYR A 1 174 ? -9.108 2.065 6.751 1.00 94.81 174 TYR A N 1
ATOM 1471 C CA . TYR A 1 174 ? -8.432 3.113 5.987 1.00 94.81 174 TYR A CA 1
ATOM 1472 C C . TYR A 1 174 ? -9.281 4.388 5.848 1.00 94.81 174 TYR A C 1
ATOM 1474 O O . TYR A 1 174 ? -8.780 5.490 6.071 1.00 94.81 174 TYR A O 1
ATOM 1482 N N . GLU A 1 175 ? -10.571 4.259 5.528 1.00 92.31 175 GLU A N 1
ATOM 1483 C CA . GLU A 1 175 ? -11.495 5.396 5.469 1.00 92.31 175 GLU A CA 1
ATOM 1484 C C . GLU A 1 175 ? -11.700 6.034 6.844 1.00 92.31 175 GLU A C 1
ATOM 1486 O O . GLU A 1 175 ? -11.703 7.259 6.954 1.00 92.31 175 GLU A O 1
ATOM 1491 N N . PHE A 1 176 ? -11.794 5.222 7.899 1.00 94.50 176 PHE A N 1
ATOM 1492 C CA . PHE A 1 176 ? -11.840 5.707 9.275 1.00 94.50 176 PHE A CA 1
ATOM 1493 C C . PHE A 1 176 ? -10.586 6.520 9.624 1.00 94.50 176 PHE A C 1
ATOM 1495 O O . PHE A 1 176 ? -10.701 7.616 10.168 1.00 94.50 176 PHE A O 1
ATOM 1502 N N . PHE A 1 177 ? -9.394 6.050 9.244 1.00 95.94 177 PHE A N 1
ATOM 1503 C CA . PHE A 1 177 ? -8.147 6.780 9.485 1.00 95.94 177 PHE A CA 1
ATOM 1504 C C . PHE A 1 177 ? -8.112 8.125 8.769 1.00 95.94 177 PHE A C 1
ATOM 1506 O O . PHE A 1 177 ? -7.726 9.131 9.366 1.00 95.94 177 PHE A O 1
ATOM 1513 N N . GLN A 1 178 ? -8.562 8.167 7.514 1.00 94.81 178 GLN A N 1
ATOM 1514 C CA . GLN A 1 178 ? -8.708 9.425 6.787 1.00 94.81 178 GLN A CA 1
ATOM 1515 C C . GLN A 1 178 ? -9.737 10.353 7.432 1.00 94.81 178 GLN A C 1
ATOM 1517 O O . GLN A 1 178 ? -9.504 11.556 7.505 1.00 94.81 178 GLN A O 1
ATOM 1522 N N . PHE A 1 179 ? -10.876 9.818 7.877 1.00 95.38 179 PHE A N 1
ATOM 1523 C CA . PHE A 1 179 ? -11.922 10.601 8.526 1.00 95.38 179 PHE A CA 1
ATOM 1524 C C . PHE A 1 179 ? -11.400 11.265 9.799 1.00 95.38 179 PHE A C 1
ATOM 1526 O O . PHE A 1 179 ? -11.472 12.487 9.900 1.00 95.38 179 PHE A O 1
ATOM 1533 N N . VAL A 1 180 ? -10.805 10.484 10.707 1.00 96.06 180 VAL A N 1
ATOM 1534 C CA . VAL A 1 180 ? -10.208 11.002 11.946 1.00 96.06 180 VAL A CA 1
ATOM 1535 C C . VAL A 1 180 ? -9.151 12.055 11.624 1.00 96.06 180 VAL A C 1
ATOM 1537 O O . VAL A 1 180 ? -9.227 13.165 12.130 1.00 96.06 180 VAL A O 1
ATOM 1540 N N . SER A 1 181 ? -8.247 11.779 10.681 1.00 95.12 181 SER A N 1
ATOM 1541 C CA . SER A 1 181 ? -7.188 12.729 10.303 1.00 95.12 181 SER A CA 1
ATOM 1542 C C . SER A 1 181 ? -7.697 14.063 9.754 1.00 95.12 181 SER A C 1
ATOM 1544 O O . SER A 1 181 ? -6.982 15.055 9.824 1.00 95.12 181 SER A O 1
ATOM 1546 N N . ARG A 1 182 ? -8.917 14.109 9.202 1.00 94.94 182 ARG A N 1
ATOM 1547 C CA . ARG A 1 182 ? -9.537 15.350 8.707 1.00 94.94 182 ARG A CA 1
ATOM 1548 C C . ARG A 1 182 ? -10.239 16.153 9.799 1.00 94.94 182 ARG A C 1
ATOM 1550 O O . ARG A 1 182 ? -10.433 17.349 9.607 1.00 94.94 182 ARG A O 1
ATOM 1557 N N . ILE A 1 183 ? -10.686 15.500 10.873 1.00 95.12 183 ILE A N 1
ATOM 1558 C CA . ILE A 1 183 ? -11.405 16.153 11.979 1.00 95.12 183 ILE A CA 1
ATOM 1559 C C . ILE A 1 183 ? -10.501 16.440 13.180 1.00 95.12 183 ILE A C 1
ATOM 1561 O O . ILE A 1 183 ? -10.841 17.298 13.993 1.00 95.12 183 ILE A O 1
ATOM 1565 N N . SER A 1 184 ? -9.375 15.734 13.291 1.00 89.19 184 SER A N 1
ATOM 1566 C CA . SER A 1 184 ? -8.354 15.978 14.301 1.00 89.19 184 SER A CA 1
ATOM 1567 C C . SER A 1 184 ? -7.639 17.311 14.033 1.00 89.19 184 SER A C 1
ATOM 1569 O O . SER A 1 184 ? -7.317 17.597 12.876 1.00 89.19 184 SER A O 1
ATOM 1571 N N . PRO A 1 185 ? -7.401 18.121 15.078 1.00 70.12 185 PRO A N 1
ATOM 1572 C CA . PRO A 1 185 ? -6.774 19.437 14.973 1.00 70.12 185 PRO A CA 1
ATOM 1573 C C . PRO A 1 185 ? -5.274 19.411 14.632 1.00 70.12 185 PRO A C 1
ATOM 1575 O O . PRO A 1 185 ? -4.581 18.394 14.895 1.00 70.12 185 PRO A O 1
#